Protein AF-A0A1F9X728-F1 (afdb_monomer)

Secondary structure (DSSP, 8-state):
--------------------------------------------------GGGEE-HHHHHHHHHTT-SEEEEE-S-HHHHHHSB-TTPEE--TTTGGGSTTTTTTSSEEEEE-SSTT-HHHHHHHHHHHHTT--SEEEETTHHHHHHHTT---B----S--SS----EEEEHHHHHHHHHTT---EEEE-S-HHHHHT-B-TTPEE--HHHHHHS-----SSS-EEEE-SSSHHHHHHHHHHHHTT-SSEEEEETHHHHHHHTT---B---

Nearest PDB structures (foldseek):
  3tp9-assembly1_B  TM=5.164E-01  e=1.585E-12  Alicyclobacillus acidocaldarius subsp. acidocaldarius DSM 446
  5ve5-assembly2_B  TM=4.498E-01  e=4.212E-07  Paraburkholderia phytofirmans PsJN
  5ve5-assembly3_C  TM=4.504E-01  e=6.825E-07  Paraburkholderia phytofirmans PsJN
  5ve3-assembly2_A  TM=4.411E-01  e=4.474E-07  Paraburkholderia phytofirmans PsJN
  5ve4-assembly1_A  TM=4.507E-01  e=1.175E-06  Paraburkholderia phytofirmans PsJN

Radius of gyration: 33.83 Å; Cα contacts (8 Å, |Δi|>4): 389; chains: 1; bounding box: 68×71×111 Å

Mean predicted aligned error: 18.53 Å

Solvent-accessible surface area (backbone atoms only — not comparable to full-atom values): 16269 Å² total; per-residue (Å²): 136,86,80,89,80,83,88,81,84,85,88,82,90,81,92,84,87,88,83,91,81,81,87,82,92,81,91,83,89,82,94,75,93,68,87,71,75,76,70,74,68,72,70,79,69,74,80,74,84,52,80,84,38,46,37,50,53,69,60,52,49,53,39,59,77,69,63,53,61,56,43,43,34,35,21,42,54,70,49,61,44,28,38,40,34,56,76,88,47,44,82,45,31,45,90,46,60,86,75,64,69,77,80,60,75,87,37,75,30,38,38,28,22,29,63,34,74,82,48,60,44,19,58,52,36,49,50,51,42,46,75,73,66,45,77,56,50,34,30,43,44,31,12,54,53,37,30,44,76,71,71,46,79,60,44,72,39,75,57,47,70,79,80,68,70,80,80,68,49,68,42,46,51,71,58,52,54,52,41,47,75,73,67,56,72,64,37,36,36,30,34,40,52,70,69,60,41,37,77,39,34,59,79,86,47,44,80,50,29,52,71,63,54,70,78,49,90,78,93,65,78,80,90,36,48,34,38,22,26,20,62,60,25,67,66,7,46,56,45,39,53,54,42,42,75,72,70,46,90,52,54,31,24,30,39,43,16,49,53,48,40,51,75,70,68,52,85,64,40,64,63,131

pLDDT: mean 78.88, std 20.43, range [29.91, 97.44]

Foldseek 3Di:
DDDYDDDDDDDDDDDDDDDDDDDDDDDDDDDDDDPPPPPPPVPVPQPDCDPVQEDELVRVVVCVVVVAQEAEEEQDDPQVVQQKAAPRHDYDHLVCLLVPPPVRVRGPAYEYFYQFQPDCRRVSSQSVCVVVPRPRYHYYHGGVVSNVVVVHDIDGHDGPPPPPDPPAAEDEPVNVVVCVVVVADEAEEEQDDPVVVQVWAAPNYDYDHLVNLQVDDDPTDLPHAYEYAYQQQPSSVSSQVSVVSVPRPHYHYHHGGVNVCVVVVHDIDHDD

Sequence (272 aa):
MSYRQQNKEIKRSKKREPKKMKKRITFIVSFVLFVSICGLTAKAQAVGVDDACFIMPVELADKLNNKESLLLIDCRNKISFSEMHIESAINVPVSKIKSVGNDYEKYKAIIVYCDDAGCSQSQQAFRKLVSMGYKNTKILKSGIKGWESAGYNVICGKPAPTSTEIKIDNMPVDTFKKLIAKGYKFTVLDCRTESEFKAGHLAGAVNIPLDVLDEGYVKLPKDYPVVCCCKTGKRSIAAAKILISKGFNNVTNLSGGLAVWVSKKYPVVTKD

Structure (mmCIF, N/CA/C/O backbone):
data_AF-A0A1F9X728-F1
#
_entry.id   AF-A0A1F9X728-F1
#
loop_
_atom_site.group_PDB
_atom_site.id
_atom_site.type_symbol
_atom_site.label_atom_id
_atom_site.label_alt_id
_atom_site.label_comp_id
_atom_site.label_asym_id
_atom_site.label_entity_id
_atom_site.label_seq_id
_atom_site.pdbx_PDB_ins_code
_atom_site.Cartn_x
_atom_site.Cartn_y
_atom_site.Cartn_z
_atom_site.occupancy
_atom_site.B_iso_or_equiv
_atom_site.auth_seq_id
_atom_site.auth_comp_id
_atom_site.auth_asym_id
_atom_site.auth_atom_id
_atom_site.pdbx_PDB_model_num
ATOM 1 N N . MET A 1 1 ? -43.277 -34.394 -76.490 1.00 41.28 1 MET A N 1
ATOM 2 C CA . MET A 1 1 ? -43.429 -35.867 -76.537 1.00 41.28 1 MET A CA 1
ATOM 3 C C . MET A 1 1 ? -42.219 -36.454 -75.822 1.00 41.28 1 MET A C 1
ATOM 5 O O . MET A 1 1 ? -41.121 -36.312 -76.322 1.00 41.28 1 MET A O 1
ATOM 9 N N . SER A 1 2 ? -42.286 -36.670 -74.510 1.00 45.69 2 SER A N 1
ATOM 10 C CA . SER A 1 2 ? -42.805 -37.865 -73.830 1.00 45.69 2 SER A CA 1
ATOM 11 C C . SER A 1 2 ? -42.032 -39.150 -74.148 1.00 45.69 2 SER A C 1
ATOM 13 O O . SER A 1 2 ? -42.040 -39.607 -75.283 1.00 45.69 2 SER A O 1
ATOM 15 N N . TYR A 1 3 ? -41.534 -39.743 -73.057 1.00 29.91 3 TYR A N 1
ATOM 16 C CA . TYR A 1 3 ? -41.501 -41.178 -72.770 1.00 29.91 3 TYR A CA 1
ATOM 17 C C . TYR A 1 3 ? -40.292 -42.016 -73.202 1.00 29.91 3 TYR A C 1
ATOM 19 O O . TYR A 1 3 ? -40.125 -42.306 -74.374 1.00 29.91 3 TYR A O 1
ATOM 27 N N . ARG A 1 4 ? -39.618 -42.533 -72.151 1.00 43.22 4 ARG A N 1
ATOM 28 C CA . ARG A 1 4 ? -39.399 -43.972 -71.873 1.00 43.22 4 ARG A CA 1
ATOM 29 C C . ARG A 1 4 ? -38.532 -44.725 -72.907 1.00 43.22 4 ARG A C 1
ATOM 31 O O . ARG A 1 4 ? -38.690 -44.584 -74.097 1.00 43.22 4 ARG A O 1
ATOM 38 N N . GLN A 1 5 ? -37.639 -45.643 -72.577 1.00 47.94 5 GLN A N 1
ATOM 39 C CA . GLN A 1 5 ? -37.352 -46.399 -71.371 1.00 47.94 5 GLN A CA 1
ATOM 40 C C . GLN A 1 5 ? -36.213 -47.356 -71.759 1.00 47.94 5 GLN A C 1
ATOM 42 O O . GLN A 1 5 ? -36.253 -47.960 -72.822 1.00 47.94 5 GLN A O 1
ATOM 47 N N . GLN A 1 6 ? -35.297 -47.559 -70.816 1.00 42.19 6 GLN A N 1
ATOM 48 C CA . GLN A 1 6 ? -34.828 -48.876 -70.370 1.00 42.19 6 GLN A CA 1
ATOM 49 C C . GLN A 1 6 ? -33.873 -49.719 -71.235 1.00 42.19 6 GLN A C 1
ATOM 51 O O . GLN A 1 6 ? -34.218 -50.277 -72.266 1.00 42.19 6 GLN A O 1
ATOM 56 N N . ASN A 1 7 ? -32.741 -49.984 -70.573 1.00 33.53 7 ASN A N 1
ATOM 57 C CA . ASN A 1 7 ? -32.189 -51.310 -70.281 1.00 33.53 7 ASN A CA 1
ATOM 58 C C . ASN A 1 7 ? -31.694 -52.169 -71.448 1.00 33.53 7 ASN A C 1
ATOM 60 O O . ASN A 1 7 ? -32.476 -52.771 -72.175 1.00 33.53 7 ASN A O 1
ATOM 64 N N . LYS A 1 8 ? -30.377 -52.396 -71.451 1.00 49.84 8 LYS A N 1
ATOM 65 C CA . LYS A 1 8 ? -29.749 -53.731 -71.361 1.00 49.84 8 LYS A CA 1
ATOM 66 C C . LYS A 1 8 ? -28.237 -53.525 -71.226 1.00 49.84 8 LYS A C 1
ATOM 68 O O . LYS A 1 8 ? -27.612 -52.894 -72.063 1.00 49.84 8 LYS A O 1
ATOM 73 N N . GLU A 1 9 ? -27.675 -53.734 -70.044 1.00 40.00 9 GLU A N 1
ATOM 74 C CA . GLU A 1 9 ? -27.180 -55.029 -69.567 1.00 40.00 9 GLU A CA 1
ATOM 75 C C . GLU A 1 9 ? -26.010 -55.612 -70.388 1.00 40.00 9 GLU A C 1
ATOM 77 O O . GLU A 1 9 ? -26.183 -56.110 -71.493 1.00 40.00 9 GLU A O 1
ATOM 82 N N . ILE A 1 10 ? -24.862 -55.691 -69.696 1.00 37.88 10 ILE A N 1
ATOM 83 C CA . ILE A 1 10 ? -24.085 -56.926 -69.480 1.00 37.88 10 ILE A CA 1
ATOM 84 C C . ILE A 1 10 ? -22.854 -57.209 -70.380 1.00 37.88 10 ILE A C 1
ATOM 86 O O . ILE A 1 10 ? -22.956 -57.546 -71.552 1.00 37.88 10 ILE A O 1
ATOM 90 N N . LYS A 1 11 ? -21.705 -57.290 -69.667 1.00 36.28 11 LYS A N 1
ATOM 91 C CA . LYS A 1 11 ? -20.449 -58.053 -69.911 1.00 36.28 11 LYS A CA 1
ATOM 92 C C . LYS A 1 11 ? -19.505 -57.470 -70.985 1.00 36.28 11 LYS A C 1
ATOM 94 O O . LYS A 1 11 ? -19.891 -57.265 -72.116 1.00 36.28 11 LYS A O 1
ATOM 99 N N . ARG A 1 12 ? -18.208 -57.240 -70.733 1.00 39.06 12 ARG A N 1
ATOM 100 C CA . ARG A 1 12 ? -17.208 -58.137 -70.118 1.00 39.06 12 ARG A CA 1
ATOM 101 C C . ARG A 1 12 ? -15.911 -57.371 -69.779 1.00 39.06 12 ARG A C 1
ATOM 103 O O . ARG A 1 12 ? -15.570 -56.374 -70.397 1.00 39.06 12 ARG A O 1
ATOM 110 N N . SER A 1 13 ? -15.190 -57.925 -68.811 1.00 41.19 13 SER A N 1
ATOM 111 C CA . SER A 1 13 ? -13.887 -57.556 -68.237 1.00 41.19 13 SER A CA 1
ATOM 112 C C . SER A 1 13 ? -12.784 -57.035 -69.178 1.00 41.19 13 SER A C 1
ATOM 114 O O . SER A 1 13 ? -12.533 -57.662 -70.207 1.00 41.19 13 SER A O 1
ATOM 116 N N . LYS A 1 14 ? -11.972 -56.074 -68.695 1.00 40.09 14 LYS A N 1
ATOM 117 C CA . LYS A 1 14 ? -10.489 -56.156 -68.656 1.00 40.09 14 LYS A CA 1
ATOM 118 C C . LYS A 1 14 ? -9.854 -54.971 -67.892 1.00 40.09 14 LYS A C 1
ATOM 120 O O . LYS A 1 14 ? -9.925 -53.831 -68.322 1.00 40.09 14 LYS A O 1
ATOM 125 N N . LYS A 1 15 ? -9.230 -55.305 -66.755 1.00 41.53 15 LYS A N 1
ATOM 126 C CA . LYS A 1 15 ? -7.935 -54.840 -66.202 1.00 41.53 15 LYS A CA 1
ATOM 127 C C . LYS A 1 15 ? -7.344 -53.524 -66.763 1.00 41.53 15 LYS A C 1
ATOM 129 O O . LYS A 1 15 ? -6.947 -53.512 -67.925 1.00 41.53 15 LYS A O 1
ATOM 134 N N . ARG A 1 16 ? -7.101 -52.524 -65.895 1.00 37.91 16 ARG A N 1
ATOM 135 C CA . ARG A 1 16 ? -5.801 -51.824 -65.699 1.00 37.91 16 ARG A CA 1
ATOM 136 C C . ARG A 1 16 ? -5.883 -50.708 -64.640 1.00 37.91 16 ARG A C 1
ATOM 138 O O . ARG A 1 16 ? -6.924 -50.102 -64.427 1.00 37.91 16 ARG A O 1
ATOM 145 N N . GLU A 1 17 ? -4.749 -50.545 -63.970 1.00 35.22 17 GLU A N 1
ATOM 146 C CA . GLU A 1 17 ? -4.429 -49.787 -62.753 1.00 35.22 17 GLU A CA 1
ATOM 147 C C . GLU A 1 17 ? -4.362 -48.245 -62.901 1.00 35.22 17 GLU A C 1
ATOM 149 O O . GLU A 1 17 ? -4.455 -47.729 -64.015 1.00 35.22 17 GLU A O 1
ATOM 154 N N . PRO A 1 18 ? -4.232 -47.493 -61.782 1.00 50.34 18 PRO A N 1
ATOM 155 C CA . PRO A 1 18 ? -4.884 -46.200 -61.596 1.00 50.34 18 PRO A CA 1
ATOM 156 C C . PRO A 1 18 ? -3.936 -45.004 -61.744 1.00 50.34 18 PRO A C 1
ATOM 158 O O . PRO A 1 18 ? -2.723 -45.135 -61.588 1.00 50.34 18 PRO A O 1
ATOM 161 N N . LYS A 1 19 ? -4.494 -43.793 -61.900 1.00 37.22 19 LYS A N 1
ATOM 162 C CA . LYS A 1 19 ? -3.860 -42.567 -61.381 1.00 37.22 19 LYS A CA 1
ATOM 163 C C . LYS A 1 19 ? -4.833 -41.389 -61.234 1.00 37.22 19 LYS A C 1
ATOM 165 O O . LYS A 1 19 ? -5.364 -40.876 -62.207 1.00 37.22 19 LYS A O 1
ATOM 170 N N . LYS A 1 20 ? -4.894 -40.926 -59.979 1.00 41.62 20 LYS A N 1
ATOM 171 C CA . LYS A 1 20 ? -5.111 -39.554 -59.479 1.00 41.62 20 LYS A CA 1
ATOM 172 C C . LYS A 1 20 ? -6.473 -38.896 -59.731 1.00 41.62 20 LYS A C 1
ATOM 174 O O . LYS A 1 20 ? -6.736 -38.366 -60.801 1.00 41.62 20 LYS A O 1
ATOM 179 N N . MET A 1 21 ? -7.233 -38.730 -58.644 1.00 33.72 21 MET A N 1
ATOM 180 C CA . MET A 1 21 ? -8.266 -37.699 -58.543 1.00 33.72 21 MET A CA 1
ATOM 181 C C . MET A 1 21 ? -8.078 -36.849 -57.284 1.00 33.72 21 MET A C 1
ATOM 183 O O . MET A 1 21 ? -7.867 -37.352 -56.182 1.00 33.72 21 MET A O 1
ATOM 187 N N . LYS A 1 22 ? -8.134 -35.532 -57.488 1.00 41.66 22 LYS A N 1
ATOM 188 C CA . LYS A 1 22 ? -8.249 -34.509 -56.450 1.00 41.66 22 LYS A CA 1
ATOM 189 C C . LYS A 1 22 ? -9.683 -34.532 -55.894 1.00 41.66 22 LYS A C 1
ATOM 191 O O . LYS A 1 22 ? -10.608 -34.642 -56.682 1.00 41.66 22 LYS A O 1
ATOM 196 N N . LYS A 1 23 ? -9.798 -34.367 -54.565 1.00 44.09 23 LYS A N 1
ATOM 197 C CA . LYS A 1 23 ? -10.804 -33.594 -53.786 1.00 44.09 23 LYS A CA 1
ATOM 198 C C . LYS A 1 23 ? -12.224 -33.544 -54.397 1.00 44.09 23 LYS A C 1
ATOM 200 O O . LYS A 1 23 ? -12.388 -32.951 -55.451 1.00 44.09 23 LYS A O 1
ATOM 205 N N . ARG A 1 24 ? -13.312 -33.945 -53.722 1.00 47.91 24 ARG A N 1
ATOM 206 C CA . ARG A 1 24 ? -13.865 -33.388 -52.460 1.00 47.91 24 ARG A CA 1
ATOM 207 C C . ARG A 1 24 ? -15.305 -33.962 -52.267 1.00 47.91 24 ARG A C 1
ATOM 209 O O . ARG A 1 24 ? -15.903 -34.280 -53.286 1.00 47.91 24 ARG A O 1
ATOM 216 N N . ILE A 1 25 ? -15.858 -33.914 -51.033 1.00 39.59 25 ILE A N 1
ATOM 217 C CA . ILE A 1 25 ? -17.317 -33.838 -50.667 1.00 39.59 25 ILE A CA 1
ATOM 218 C C . ILE A 1 25 ? -18.096 -35.188 -50.740 1.00 39.59 25 ILE A C 1
ATOM 220 O O . ILE A 1 25 ? -17.936 -35.885 -51.725 1.00 39.59 25 ILE A O 1
ATOM 224 N N . THR A 1 26 ? -18.983 -35.673 -49.844 1.00 39.50 26 THR A N 1
ATOM 225 C CA . THR A 1 26 ? -19.569 -35.323 -48.519 1.00 39.50 26 THR A CA 1
ATOM 226 C C . THR A 1 26 ? -20.546 -36.473 -48.102 1.00 39.50 26 THR A C 1
ATOM 228 O O . THR A 1 26 ? -21.079 -37.115 -49.000 1.00 39.50 26 THR A O 1
ATOM 231 N N . PHE A 1 27 ? -20.840 -36.653 -46.788 1.00 36.78 27 PHE A N 1
ATOM 232 C CA . PHE A 1 27 ? -21.989 -37.392 -46.156 1.00 36.78 27 PHE A CA 1
ATOM 233 C C . PHE A 1 27 ? -22.012 -38.952 -46.209 1.00 36.78 27 PHE A C 1
ATOM 235 O O . PHE A 1 27 ? -21.691 -39.516 -47.239 1.00 36.78 27 PHE A O 1
ATOM 242 N N . ILE A 1 28 ? -22.458 -39.760 -45.224 1.00 44.50 28 ILE A N 1
ATOM 243 C CA . ILE A 1 28 ? -22.892 -39.606 -43.818 1.00 44.50 28 ILE A CA 1
ATOM 244 C C . ILE A 1 28 ? -23.053 -41.023 -43.172 1.00 44.50 28 ILE A C 1
ATOM 246 O O . ILE A 1 28 ? -23.454 -41.952 -43.861 1.00 44.50 28 ILE A O 1
ATOM 250 N N . VAL A 1 29 ? -22.784 -41.132 -41.856 1.00 40.72 29 VAL A N 1
ATOM 251 C CA . VAL A 1 29 ? -23.335 -42.072 -40.831 1.00 40.72 29 VAL A CA 1
ATOM 252 C C . VAL A 1 29 ? -23.045 -43.590 -40.912 1.00 40.72 29 VAL A C 1
ATOM 254 O O . VAL A 1 29 ? -23.632 -44.300 -41.715 1.00 40.72 29 VAL A O 1
ATOM 257 N N . SER A 1 30 ? -22.261 -44.117 -39.952 1.00 40.03 30 SER A N 1
ATOM 258 C CA . SER A 1 30 ? -22.786 -44.963 -38.851 1.00 40.03 30 SER A CA 1
ATOM 259 C C . SER A 1 30 ? -21.699 -45.349 -37.823 1.00 40.03 30 SER A C 1
ATOM 261 O O . SER A 1 30 ? -20.727 -46.027 -38.136 1.00 40.03 30 SER A O 1
ATOM 263 N N . PHE A 1 31 ? -21.881 -44.847 -36.600 1.00 49.84 31 PHE A N 1
ATOM 264 C CA . PHE A 1 31 ? -21.581 -45.438 -35.287 1.00 49.84 31 PHE A CA 1
ATOM 265 C C . PHE A 1 31 ? -20.518 -46.563 -35.178 1.00 49.84 31 PHE A C 1
ATOM 267 O O . PHE A 1 31 ? -20.840 -47.746 -35.233 1.00 49.84 31 PHE A O 1
ATOM 274 N N . VAL A 1 32 ? -19.272 -46.192 -34.856 1.00 44.56 32 VAL A N 1
ATOM 275 C CA . VAL A 1 32 ? -18.359 -47.015 -34.038 1.00 44.56 32 VAL A CA 1
ATOM 276 C C . VAL A 1 32 ? -17.668 -46.092 -33.038 1.00 44.56 32 VAL A C 1
ATOM 278 O O . VAL A 1 32 ? -17.187 -45.018 -33.397 1.00 44.56 32 VAL A O 1
ATOM 281 N N . LEU A 1 33 ? -17.686 -46.512 -31.772 1.00 47.91 33 LEU A N 1
ATOM 282 C CA . LEU A 1 33 ? -17.117 -45.831 -30.619 1.00 47.91 33 LEU A CA 1
ATOM 283 C C . LEU A 1 33 ? -15.710 -45.296 -30.894 1.00 47.91 33 LEU A C 1
ATOM 285 O O . LEU A 1 33 ? -14.764 -46.064 -31.000 1.00 47.91 33 LEU A O 1
ATOM 289 N N . PHE A 1 34 ? -15.565 -43.981 -30.841 1.00 42.09 34 PHE A N 1
ATOM 290 C CA . PHE A 1 34 ? -14.435 -43.362 -30.168 1.00 42.09 34 PHE A CA 1
ATOM 291 C C . PHE A 1 34 ? -14.987 -42.083 -29.551 1.00 42.09 34 PHE A C 1
ATOM 293 O O . PHE A 1 34 ? -15.110 -41.051 -30.212 1.00 42.09 34 PHE A O 1
ATOM 300 N N . VAL A 1 35 ? -15.325 -42.141 -28.260 1.00 44.72 35 VAL A N 1
ATOM 301 C CA . VAL A 1 35 ? -15.216 -40.955 -27.411 1.00 44.72 35 VAL A CA 1
ATOM 302 C C . VAL A 1 35 ? -13.725 -40.646 -27.402 1.00 44.72 35 VAL A C 1
ATOM 304 O O . VAL A 1 35 ? -12.985 -41.034 -26.505 1.00 44.72 35 VAL A O 1
ATOM 307 N N . SER A 1 36 ? -13.252 -40.013 -28.476 1.00 44.31 36 SER A N 1
ATOM 308 C CA . SER A 1 36 ? -11.998 -39.303 -28.447 1.00 44.31 36 SER A CA 1
ATOM 309 C C . SER A 1 36 ? -12.299 -38.145 -27.523 1.00 44.31 36 SER A C 1
ATOM 311 O O . SER A 1 36 ? -12.781 -37.094 -27.945 1.00 44.31 36 SER A O 1
ATOM 313 N N . ILE A 1 37 ? -12.078 -38.392 -26.231 1.00 51.44 37 ILE A N 1
ATOM 314 C CA . ILE A 1 37 ? -11.721 -37.374 -25.267 1.00 51.44 37 ILE A CA 1
ATOM 315 C C . ILE A 1 37 ? -10.542 -36.680 -25.939 1.00 51.44 37 ILE A C 1
ATOM 317 O O . ILE A 1 37 ? -9.385 -37.052 -25.768 1.00 51.44 37 ILE A O 1
ATOM 321 N N . CYS A 1 38 ? -10.838 -35.687 -26.778 1.00 42.22 38 CYS A N 1
ATOM 322 C CA . CYS A 1 38 ? -9.910 -34.631 -27.085 1.00 42.22 38 CYS A CA 1
ATOM 323 C C . CYS A 1 38 ? -9.840 -33.850 -25.780 1.00 42.22 38 CYS A C 1
ATOM 325 O O . CYS A 1 38 ? -10.393 -32.767 -25.623 1.00 42.22 38 CYS A O 1
ATOM 327 N N . GLY A 1 39 ? -9.185 -34.474 -24.800 1.00 43.19 39 GLY A N 1
ATOM 328 C CA . GLY A 1 39 ? -8.453 -33.775 -23.791 1.00 43.19 39 GLY A CA 1
ATOM 329 C C . GLY A 1 39 ? -7.414 -33.000 -24.573 1.00 43.19 39 GLY A C 1
ATOM 330 O O . GLY A 1 39 ? -6.256 -33.393 -24.653 1.00 43.19 39 GLY A O 1
ATOM 331 N N . LEU A 1 40 ? -7.825 -31.845 -25.099 1.00 40.44 40 LEU A N 1
ATOM 332 C CA . LEU A 1 40 ? -7.021 -30.664 -24.905 1.00 40.44 40 LEU A CA 1
ATOM 333 C C . LEU A 1 40 ? -6.903 -30.513 -23.388 1.00 40.44 40 LEU A C 1
ATOM 335 O O . LEU A 1 40 ? -7.547 -29.684 -22.755 1.00 40.44 40 LEU A O 1
ATOM 339 N N . THR A 1 41 ? -6.033 -31.329 -22.789 1.00 42.72 41 THR A N 1
ATOM 340 C CA . THR A 1 41 ? -5.195 -30.822 -21.731 1.00 42.72 41 THR A CA 1
ATOM 341 C C . THR A 1 41 ? -4.479 -29.670 -22.413 1.00 42.72 41 THR A C 1
ATOM 343 O O . THR A 1 41 ? -3.494 -29.872 -23.128 1.00 42.72 41 THR A O 1
ATOM 346 N N . ALA A 1 42 ? -5.039 -28.466 -22.292 1.00 42.78 42 ALA A N 1
ATOM 347 C CA . ALA A 1 42 ? -4.252 -27.263 -22.383 1.00 42.78 42 ALA A CA 1
ATOM 348 C C . ALA A 1 42 ? -3.176 -27.473 -21.323 1.00 42.78 42 ALA A C 1
ATOM 350 O O . ALA A 1 42 ? -3.390 -27.230 -20.137 1.00 42.78 42 ALA A O 1
ATOM 351 N N . LYS A 1 43 ? -2.046 -28.063 -21.731 1.00 40.81 43 LYS A N 1
ATOM 352 C CA . LYS A 1 43 ? -0.825 -27.972 -20.960 1.00 40.81 43 LYS A CA 1
ATOM 353 C C . LYS A 1 43 ? -0.676 -26.475 -20.800 1.00 40.81 43 LYS A C 1
ATOM 355 O O . LYS A 1 43 ? -0.524 -25.770 -21.797 1.00 40.81 43 LYS A O 1
ATOM 360 N N . ALA A 1 44 ? -0.857 -25.991 -19.577 1.00 43.06 44 ALA A N 1
ATOM 361 C CA . ALA A 1 44 ? -0.450 -24.657 -19.215 1.00 43.06 44 ALA A CA 1
ATOM 362 C C . ALA A 1 44 ? 1.048 -24.625 -19.511 1.00 43.06 44 ALA A C 1
ATOM 364 O O . ALA A 1 44 ? 1.864 -25.081 -18.713 1.00 43.06 44 ALA A O 1
ATOM 365 N N . GLN A 1 45 ? 1.397 -24.230 -20.734 1.00 39.94 45 GLN A N 1
ATOM 366 C CA . GLN A 1 45 ? 2.769 -24.020 -21.125 1.00 39.94 45 GLN A CA 1
ATOM 367 C C . GLN A 1 45 ? 3.208 -22.887 -20.212 1.00 39.94 45 GLN A C 1
ATOM 369 O O . GLN A 1 45 ? 2.661 -21.784 -20.288 1.00 39.94 45 GLN A O 1
ATOM 374 N N . ALA A 1 46 ? 4.096 -23.184 -19.264 1.00 49.25 46 ALA A N 1
ATOM 375 C CA . ALA A 1 46 ? 4.689 -22.142 -18.451 1.00 49.25 46 ALA A CA 1
ATOM 376 C C . ALA A 1 46 ? 5.232 -21.102 -19.432 1.00 49.25 46 ALA A C 1
ATOM 378 O O . ALA A 1 46 ? 6.029 -21.448 -20.304 1.00 49.25 46 ALA A O 1
ATOM 379 N N . VAL A 1 47 ? 4.725 -19.869 -19.356 1.00 53.44 47 VAL A N 1
ATOM 380 C CA . VAL A 1 47 ? 5.188 -18.782 -20.218 1.00 53.44 47 VAL A CA 1
ATOM 381 C C . VAL A 1 47 ? 6.671 -18.597 -19.902 1.00 53.44 47 VAL A C 1
ATOM 383 O O . VAL A 1 47 ? 7.041 -18.074 -18.841 1.00 53.44 47 VAL A O 1
ATOM 386 N N . GLY A 1 48 ? 7.512 -19.143 -20.781 1.00 58.72 48 GLY A N 1
ATOM 387 C CA . GLY A 1 48 ? 8.947 -18.930 -20.769 1.00 58.72 48 GLY A CA 1
ATOM 388 C C . GLY A 1 48 ? 9.197 -17.445 -20.974 1.00 58.72 48 GLY A C 1
ATOM 389 O O . GLY A 1 48 ? 8.490 -16.797 -21.740 1.00 58.72 48 GLY A O 1
ATOM 390 N N . VAL A 1 49 ? 10.149 -16.894 -20.231 1.00 66.75 49 VAL A N 1
ATOM 391 C CA . VAL A 1 49 ? 10.619 -15.534 -20.490 1.00 66.75 49 VAL A CA 1
ATOM 392 C C . VAL A 1 49 ? 11.746 -15.704 -21.498 1.00 66.75 49 VAL A C 1
ATOM 394 O O . VAL A 1 49 ? 12.827 -16.149 -21.125 1.00 66.75 49 VAL A O 1
ATOM 397 N N . ASP A 1 50 ? 11.446 -15.480 -22.772 1.00 77.25 50 ASP A N 1
ATOM 398 C CA . ASP A 1 50 ? 12.441 -15.486 -23.844 1.00 77.25 50 ASP A CA 1
ATOM 399 C C . ASP A 1 50 ? 13.144 -14.122 -23.943 1.00 77.25 50 ASP A C 1
ATOM 401 O O . ASP A 1 50 ? 12.732 -13.144 -23.314 1.00 77.25 50 ASP A O 1
ATOM 405 N N . ASP A 1 51 ? 14.214 -14.037 -24.735 1.00 77.25 51 ASP A N 1
ATOM 406 C CA . ASP A 1 51 ? 14.945 -12.779 -24.927 1.00 77.25 51 ASP A CA 1
ATOM 407 C C . ASP A 1 51 ? 14.062 -11.669 -25.520 1.00 77.25 51 ASP A C 1
ATOM 409 O O . ASP A 1 51 ? 14.269 -10.491 -25.226 1.00 77.25 51 ASP A O 1
ATOM 413 N N . ALA A 1 52 ? 13.027 -12.027 -26.288 1.00 77.69 52 ALA A N 1
ATOM 414 C CA . ALA A 1 52 ? 12.074 -11.073 -26.840 1.00 77.69 52 ALA A CA 1
ATOM 415 C C . ALA A 1 52 ? 11.137 -10.487 -25.770 1.00 77.69 52 ALA A C 1
ATOM 417 O O . ALA A 1 52 ? 10.516 -9.453 -26.013 1.00 77.69 52 ALA A O 1
ATOM 418 N N . CYS A 1 53 ? 11.029 -11.084 -24.581 1.00 87.38 53 CYS A N 1
ATOM 419 C CA . CYS A 1 53 ? 10.274 -10.531 -23.456 1.00 87.38 53 CYS A CA 1
ATOM 420 C C . CYS A 1 53 ? 10.973 -9.332 -22.801 1.00 87.38 53 CYS A C 1
ATOM 422 O O . CYS A 1 53 ? 10.341 -8.631 -22.008 1.00 87.38 53 CYS A O 1
ATOM 424 N N . PHE A 1 54 ? 12.248 -9.084 -23.109 1.00 93.94 54 PHE A N 1
ATOM 425 C CA . PHE A 1 54 ? 13.015 -7.994 -22.517 1.00 93.94 54 PHE A CA 1
ATOM 426 C C . PHE A 1 54 ? 13.008 -6.729 -23.379 1.00 93.94 54 PHE A C 1
ATOM 428 O O . PHE A 1 54 ? 12.953 -6.791 -24.603 1.00 93.94 54 PHE A O 1
ATOM 435 N N . ILE A 1 55 ? 13.089 -5.578 -22.712 1.00 96.25 55 ILE A N 1
ATOM 436 C CA . ILE A 1 55 ? 13.386 -4.271 -23.303 1.00 96.25 55 ILE A CA 1
ATOM 437 C C . ILE A 1 55 ? 14.719 -3.771 -22.740 1.00 96.25 55 ILE A C 1
ATOM 439 O O . ILE A 1 55 ? 14.987 -3.913 -21.542 1.00 96.25 55 ILE A O 1
ATOM 443 N N . MET A 1 56 ? 15.575 -3.215 -23.595 1.00 96.38 56 MET A N 1
ATOM 444 C CA . MET A 1 56 ? 16.856 -2.640 -23.170 1.00 96.38 56 MET A CA 1
ATOM 445 C C . MET A 1 56 ? 16.652 -1.244 -22.556 1.00 96.38 56 MET A C 1
ATOM 447 O O . MET A 1 56 ? 15.730 -0.545 -22.975 1.00 96.38 56 MET A O 1
ATOM 451 N N . PRO A 1 57 ? 17.519 -0.785 -21.629 1.00 96.88 57 PRO A N 1
ATOM 452 C CA . PRO A 1 57 ? 17.436 0.570 -21.075 1.00 96.88 57 PRO A CA 1
ATOM 453 C C . PRO A 1 57 ? 17.345 1.668 -22.140 1.00 96.88 57 PRO A C 1
ATOM 455 O O . PRO A 1 57 ? 16.477 2.528 -22.048 1.00 96.88 57 PRO A O 1
ATOM 458 N N . VAL A 1 58 ? 18.160 1.578 -23.197 1.00 96.44 58 VAL A N 1
ATOM 459 C CA . VAL A 1 58 ? 18.141 2.544 -24.307 1.00 96.44 58 VAL A CA 1
ATOM 460 C C . VAL A 1 58 ? 16.799 2.606 -25.029 1.00 96.44 58 VAL A C 1
ATOM 462 O O . VAL A 1 58 ? 16.262 3.687 -25.243 1.00 96.44 58 VAL A O 1
ATOM 465 N N . GLU A 1 59 ? 16.197 1.452 -25.306 1.00 96.94 59 GLU A N 1
ATOM 466 C CA . GLU A 1 59 ? 14.903 1.389 -25.981 1.00 96.94 59 GLU A CA 1
ATOM 467 C C . GLU A 1 59 ? 13.787 1.951 -25.090 1.00 96.94 59 GLU A C 1
ATOM 469 O O . GLU A 1 59 ? 12.925 2.689 -25.563 1.00 96.94 59 GLU A O 1
ATOM 474 N N . LEU A 1 60 ? 13.799 1.646 -23.787 1.00 97.06 60 LEU A N 1
ATOM 475 C CA . LEU A 1 60 ? 12.827 2.218 -22.855 1.00 97.06 60 LEU A CA 1
ATOM 476 C C . LEU A 1 60 ? 12.997 3.742 -22.734 1.00 97.06 60 LEU A C 1
ATOM 478 O O . LEU A 1 60 ? 11.996 4.456 -22.716 1.00 97.06 60 LEU A O 1
ATOM 482 N N . ALA A 1 61 ? 14.231 4.247 -22.688 1.00 95.31 61 ALA A N 1
ATOM 483 C CA . ALA A 1 61 ? 14.500 5.681 -22.635 1.00 95.31 61 ALA A CA 1
ATOM 484 C C . ALA A 1 61 ? 13.960 6.415 -23.868 1.00 95.31 61 ALA A C 1
ATOM 486 O O . ALA A 1 61 ? 13.269 7.422 -23.715 1.00 95.31 61 ALA A O 1
ATOM 487 N N . ASP A 1 62 ? 14.175 5.876 -25.070 1.00 95.69 62 ASP A N 1
ATOM 488 C CA . ASP A 1 62 ? 13.621 6.443 -26.303 1.00 95.69 62 ASP A CA 1
ATOM 489 C C . ASP A 1 62 ? 12.088 6.497 -26.259 1.00 95.69 62 ASP A C 1
ATOM 491 O O . ASP A 1 62 ? 11.481 7.516 -26.596 1.00 95.69 62 ASP A O 1
ATOM 495 N N . LYS A 1 63 ? 11.441 5.431 -25.771 1.00 95.69 63 LYS A N 1
ATOM 496 C CA . LYS A 1 63 ? 9.979 5.385 -25.616 1.00 95.69 63 LYS A CA 1
ATOM 497 C C . LYS A 1 63 ? 9.447 6.431 -24.637 1.00 95.69 63 LYS A C 1
ATOM 499 O O . LYS A 1 63 ? 8.419 7.054 -24.916 1.00 95.69 63 LYS A O 1
ATOM 504 N N . LEU A 1 64 ? 10.130 6.628 -23.507 1.00 92.25 64 LEU A N 1
ATOM 505 C CA . LEU A 1 64 ? 9.769 7.641 -22.510 1.00 92.25 64 LEU A CA 1
ATOM 506 C C . LEU A 1 64 ? 9.967 9.062 -23.060 1.00 92.25 64 LEU A C 1
ATOM 508 O O . LEU A 1 64 ? 9.061 9.889 -22.950 1.00 92.25 64 LEU A O 1
ATOM 512 N N . ASN A 1 65 ? 11.094 9.325 -23.727 1.00 92.06 65 ASN A N 1
ATOM 513 C CA . ASN A 1 65 ? 11.400 10.620 -24.345 1.00 92.06 65 ASN A CA 1
ATOM 514 C C . ASN A 1 65 ? 10.384 10.995 -25.433 1.00 92.06 65 ASN A C 1
ATOM 516 O O . ASN A 1 65 ? 9.939 12.141 -25.512 1.00 92.06 65 ASN A O 1
ATOM 520 N N . ASN A 1 66 ? 9.948 10.009 -26.219 1.00 93.81 66 ASN A N 1
ATOM 521 C CA . ASN A 1 66 ? 8.918 10.174 -27.244 1.00 93.81 66 ASN A CA 1
ATOM 522 C C . ASN A 1 66 ? 7.488 10.229 -26.679 1.00 93.81 66 ASN A C 1
ATOM 524 O O . ASN A 1 66 ? 6.533 10.350 -27.450 1.00 93.81 66 ASN A O 1
ATOM 528 N N . LYS A 1 67 ? 7.318 10.150 -25.350 1.00 90.00 67 LYS A N 1
ATOM 529 C CA . LYS A 1 67 ? 6.020 10.159 -24.655 1.00 90.00 67 LYS A CA 1
ATOM 530 C C . LYS A 1 67 ? 5.056 9.100 -25.202 1.00 90.00 67 LYS A C 1
ATOM 532 O O . LYS A 1 67 ? 3.854 9.346 -25.334 1.00 90.00 67 LYS A O 1
ATOM 537 N N . GLU A 1 68 ? 5.578 7.921 -25.546 1.00 92.81 68 GLU A N 1
ATOM 538 C CA . GLU A 1 68 ? 4.738 6.804 -25.968 1.00 92.81 68 GLU A CA 1
ATOM 539 C C . GLU A 1 68 ? 3.744 6.428 -24.857 1.00 92.81 68 GLU A C 1
ATOM 541 O O . GLU A 1 68 ? 4.038 6.505 -23.664 1.00 92.81 68 GLU A O 1
ATOM 546 N N . SER A 1 69 ? 2.545 5.989 -25.246 1.00 90.62 69 SER A N 1
ATOM 547 C CA . SER A 1 69 ? 1.516 5.546 -24.301 1.00 90.62 69 SER A CA 1
ATOM 548 C C . SER A 1 69 ? 1.891 4.185 -23.704 1.00 90.62 69 SER A C 1
ATOM 550 O O . SER A 1 69 ? 1.465 3.138 -24.192 1.00 90.62 69 SER A O 1
ATOM 552 N N . LEU A 1 70 ? 2.702 4.200 -22.650 1.00 93.56 70 LEU A N 1
ATOM 553 C CA . LEU A 1 70 ? 3.111 3.016 -21.901 1.00 93.56 70 LEU A CA 1
ATOM 554 C C . LEU A 1 70 ? 2.905 3.199 -20.398 1.00 93.56 70 LEU A C 1
AT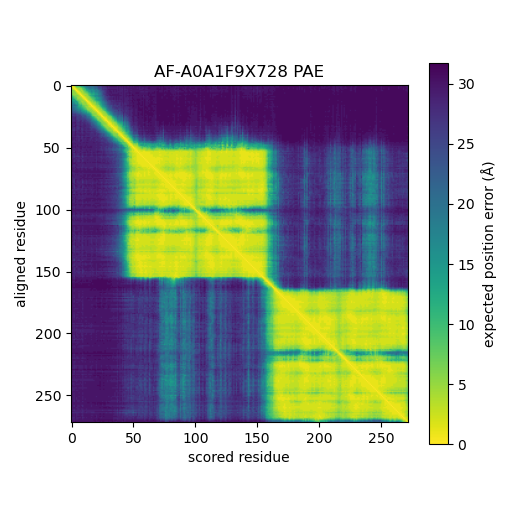OM 556 O O . LEU A 1 70 ? 2.867 4.320 -19.892 1.00 93.56 70 LEU A O 1
ATOM 560 N N . LEU A 1 71 ? 2.777 2.080 -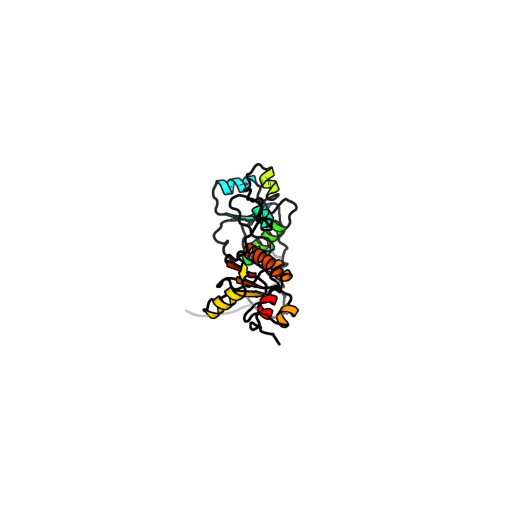19.693 1.00 92.94 71 LEU A N 1
ATOM 561 C CA . LEU A 1 71 ? 2.756 2.021 -18.238 1.00 92.94 71 LEU A CA 1
ATOM 562 C C . LEU A 1 71 ? 4.055 1.400 -17.734 1.00 92.94 71 LEU A C 1
ATOM 564 O O . LEU A 1 71 ? 4.353 0.253 -18.061 1.00 92.94 71 LEU A O 1
ATOM 568 N N . LEU A 1 72 ? 4.796 2.131 -16.907 1.00 94.88 72 LEU A N 1
ATOM 569 C CA . LEU A 1 72 ? 6.014 1.641 -16.273 1.00 94.88 72 LEU A CA 1
ATOM 570 C C . LEU A 1 72 ? 5.722 1.221 -14.827 1.00 94.88 72 LEU A C 1
ATOM 572 O O . LEU A 1 72 ? 5.210 2.010 -14.035 1.00 94.88 72 LEU A O 1
ATOM 576 N N . ILE A 1 73 ? 6.031 -0.029 -14.484 1.00 94.19 73 ILE A N 1
ATOM 577 C CA . ILE A 1 73 ? 5.710 -0.632 -13.188 1.00 94.19 73 ILE A CA 1
ATOM 578 C C . ILE A 1 73 ? 6.982 -1.110 -12.487 1.00 94.19 73 ILE A C 1
ATOM 580 O O . ILE A 1 73 ? 7.670 -2.021 -12.955 1.00 94.19 73 ILE A O 1
ATOM 584 N N . ASP A 1 74 ? 7.225 -0.574 -11.297 1.00 94.50 74 ASP A N 1
ATOM 585 C CA . ASP A 1 74 ? 8.211 -1.101 -10.361 1.00 94.50 74 ASP A CA 1
ATOM 586 C C . ASP A 1 74 ? 7.588 -2.224 -9.521 1.00 94.50 74 ASP A C 1
ATOM 588 O O . ASP A 1 74 ? 6.657 -1.994 -8.741 1.00 94.50 74 ASP A O 1
ATOM 592 N N . CYS A 1 75 ? 8.105 -3.442 -9.682 1.00 94.12 75 CYS A N 1
ATOM 593 C CA . CYS A 1 75 ? 7.599 -4.640 -9.013 1.00 94.12 75 CYS A CA 1
ATOM 594 C C . CYS A 1 75 ? 8.143 -4.844 -7.595 1.00 94.12 75 CYS A C 1
ATOM 596 O O . CYS A 1 75 ? 7.763 -5.825 -6.944 1.00 94.12 75 CYS A O 1
ATOM 598 N N . ARG A 1 76 ? 9.037 -3.965 -7.126 1.00 93.19 76 ARG A N 1
ATOM 599 C CA . ARG A 1 76 ? 9.652 -4.046 -5.799 1.00 93.19 76 ARG A CA 1
ATOM 600 C C . ARG A 1 76 ? 8.685 -3.604 -4.711 1.00 93.19 76 ARG A C 1
ATOM 602 O O . ARG A 1 76 ? 7.582 -3.110 -4.958 1.00 93.19 76 ARG A O 1
ATOM 609 N N . ASN A 1 77 ? 9.106 -3.788 -3.466 1.00 87.38 77 ASN A N 1
ATOM 610 C CA . ASN A 1 77 ? 8.376 -3.263 -2.324 1.00 87.38 77 ASN A CA 1
ATOM 611 C C . ASN A 1 77 ? 8.381 -1.717 -2.331 1.00 87.38 77 ASN A C 1
ATOM 613 O O . ASN A 1 77 ? 9.200 -1.071 -2.988 1.00 87.38 77 ASN A O 1
ATOM 617 N N . LYS A 1 78 ? 7.460 -1.128 -1.564 1.00 83.00 78 LYS A N 1
ATOM 618 C CA . LYS A 1 78 ? 7.270 0.326 -1.493 1.00 83.00 78 LYS A CA 1
ATOM 619 C C . LYS A 1 78 ? 8.523 1.072 -1.026 1.00 83.00 78 LYS A C 1
ATOM 621 O O . LYS A 1 78 ? 8.749 2.184 -1.484 1.00 83.00 78 LYS A O 1
ATOM 626 N N . ILE A 1 79 ? 9.311 0.476 -0.128 1.00 77.06 79 ILE A N 1
ATOM 627 C CA . ILE A 1 79 ? 10.515 1.098 0.436 1.00 77.06 79 ILE A CA 1
ATOM 628 C C . ILE A 1 79 ? 11.5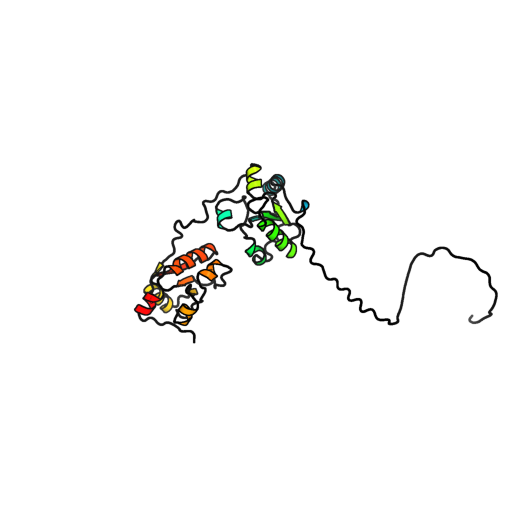58 1.263 -0.667 1.00 77.06 79 ILE A C 1
ATOM 630 O O . ILE A 1 79 ? 11.952 2.390 -0.945 1.00 77.06 79 ILE A O 1
ATOM 634 N N . SER A 1 80 ? 11.890 0.179 -1.372 1.00 85.75 80 SER A N 1
ATOM 635 C CA . SER A 1 80 ? 12.861 0.201 -2.473 1.00 85.75 80 SER A CA 1
ATOM 636 C C . SER A 1 80 ? 12.460 1.157 -3.600 1.00 85.75 80 SER A C 1
ATOM 638 O O . SER A 1 80 ? 13.314 1.831 -4.165 1.00 85.75 80 SER A O 1
ATOM 640 N N . PHE A 1 81 ? 11.162 1.255 -3.915 1.00 87.12 81 PHE A N 1
ATOM 641 C CA . PHE A 1 81 ? 10.658 2.245 -4.874 1.00 87.12 81 PHE A CA 1
ATOM 642 C C . PHE A 1 81 ? 10.807 3.685 -4.366 1.00 87.12 81 PHE A C 1
ATOM 644 O O . PHE A 1 81 ? 11.175 4.580 -5.122 1.00 87.12 81 PHE A O 1
ATOM 651 N N . SER A 1 82 ? 10.495 3.936 -3.092 1.00 80.56 82 SER A N 1
ATOM 652 C CA . SER A 1 82 ? 10.613 5.278 -2.516 1.00 80.56 82 SER A CA 1
ATOM 653 C C . SER A 1 82 ? 12.058 5.750 -2.396 1.00 80.56 82 SER A C 1
ATOM 655 O O . SER A 1 82 ? 12.268 6.945 -2.535 1.00 80.56 82 SER A O 1
ATOM 657 N N . GLU A 1 83 ? 13.019 4.849 -2.171 1.00 83.06 83 GLU A N 1
ATOM 658 C CA . GLU A 1 83 ? 14.457 5.164 -2.164 1.00 83.06 83 GLU A CA 1
ATOM 659 C C . GLU A 1 83 ? 14.954 5.604 -3.545 1.00 83.06 83 GLU A C 1
ATOM 661 O O . GLU A 1 83 ? 15.628 6.623 -3.683 1.00 83.06 83 GLU A O 1
ATOM 666 N N . MET A 1 84 ? 14.602 4.846 -4.582 1.00 87.19 84 MET A N 1
ATOM 667 C CA . MET A 1 84 ? 14.956 5.166 -5.962 1.00 87.19 84 MET A CA 1
ATOM 668 C C . MET A 1 84 ? 13.972 4.508 -6.922 1.00 87.19 84 MET A C 1
ATOM 670 O O . MET A 1 84 ? 13.609 3.352 -6.731 1.00 87.19 84 MET A O 1
ATOM 674 N N . HIS A 1 85 ? 13.562 5.193 -7.982 1.00 93.50 85 HIS A N 1
ATOM 675 C CA . HIS A 1 85 ? 12.732 4.613 -9.043 1.00 93.50 85 HIS A CA 1
ATOM 676 C C . HIS A 1 85 ? 12.972 5.314 -10.379 1.00 93.50 85 HIS A C 1
ATOM 678 O O . HIS A 1 85 ? 13.545 6.396 -10.426 1.00 93.50 85 HIS A O 1
ATOM 684 N N . ILE A 1 86 ? 12.541 4.704 -11.481 1.00 93.75 86 ILE A N 1
ATOM 685 C CA . ILE A 1 86 ? 12.580 5.361 -12.792 1.00 93.75 86 ILE A CA 1
ATOM 686 C C . ILE A 1 86 ? 11.456 6.400 -12.843 1.00 93.75 86 ILE A C 1
ATOM 688 O O . ILE A 1 86 ? 10.344 6.140 -12.379 1.00 93.75 86 ILE A O 1
ATOM 692 N N . GLU A 1 87 ? 11.734 7.578 -13.400 1.00 86.12 87 GLU A N 1
ATOM 693 C CA . GLU A 1 87 ? 10.726 8.627 -13.569 1.00 86.12 87 GLU A CA 1
ATOM 694 C C . GLU A 1 87 ? 9.487 8.089 -14.307 1.00 86.12 87 GLU A C 1
ATOM 696 O O . GLU A 1 87 ? 9.603 7.256 -15.206 1.00 86.12 87 GLU A O 1
ATOM 701 N N . SER A 1 88 ? 8.291 8.543 -13.914 1.00 85.44 88 SER A N 1
ATOM 702 C CA . SER A 1 88 ? 6.969 8.071 -14.378 1.00 85.44 88 SER A CA 1
ATOM 703 C C . SER A 1 88 ? 6.542 6.653 -13.958 1.00 85.44 88 SER A C 1
ATOM 705 O O . SER A 1 88 ? 5.391 6.278 -14.199 1.00 85.44 88 SER A O 1
ATOM 707 N N . ALA A 1 89 ? 7.405 5.875 -13.295 1.00 91.94 89 ALA A N 1
ATOM 708 C CA . ALA A 1 89 ? 7.034 4.551 -12.804 1.00 91.94 89 ALA A CA 1
ATOM 709 C C . ALA A 1 89 ? 5.990 4.619 -11.677 1.00 91.94 89 ALA A C 1
ATOM 711 O O . ALA A 1 89 ? 6.046 5.479 -10.799 1.00 91.94 89 ALA A O 1
ATOM 712 N N . ILE A 1 90 ? 5.074 3.649 -11.650 1.00 89.62 90 ILE A N 1
ATOM 713 C CA . ILE A 1 90 ? 4.201 3.386 -10.500 1.00 89.62 90 ILE A CA 1
ATOM 714 C C . ILE A 1 90 ? 4.714 2.180 -9.709 1.00 89.62 90 ILE A C 1
ATOM 716 O O . ILE A 1 90 ? 5.205 1.209 -10.286 1.00 89.62 90 ILE A O 1
ATOM 720 N N . ASN A 1 91 ? 4.562 2.193 -8.383 1.00 91.31 91 ASN A N 1
ATOM 721 C CA . ASN A 1 91 ? 4.895 1.029 -7.564 1.00 91.31 91 ASN A CA 1
ATOM 722 C C . ASN A 1 91 ? 3.731 0.041 -7.497 1.00 91.31 91 ASN A C 1
ATOM 724 O O . ASN A 1 91 ? 2.688 0.334 -6.909 1.00 91.31 91 ASN A O 1
ATOM 728 N N . VAL A 1 92 ? 3.939 -1.161 -8.029 1.00 90.50 92 VAL A N 1
ATOM 729 C CA . VAL A 1 92 ? 3.010 -2.281 -7.867 1.00 90.50 92 VAL A CA 1
ATOM 730 C C . VAL A 1 92 ? 3.817 -3.519 -7.491 1.00 90.50 92 VAL A C 1
ATOM 732 O O . VAL A 1 92 ? 4.267 -4.249 -8.375 1.00 90.50 92 VAL A O 1
ATOM 735 N N . PRO A 1 93 ? 3.977 -3.802 -6.184 1.00 90.50 93 PRO A N 1
ATOM 736 C CA . PRO A 1 93 ? 4.668 -5.001 -5.735 1.00 90.50 93 PRO A CA 1
ATOM 737 C C . PRO A 1 93 ? 4.095 -6.252 -6.402 1.00 90.50 93 PRO A C 1
ATOM 739 O O . PRO A 1 93 ? 2.877 -6.371 -6.563 1.00 90.50 93 PRO A O 1
ATOM 742 N N . VAL A 1 94 ? 4.947 -7.221 -6.742 1.00 90.12 94 VAL A N 1
ATOM 743 C CA . VAL A 1 94 ? 4.547 -8.438 -7.477 1.00 90.12 94 VAL A CA 1
ATOM 744 C C . VAL A 1 94 ? 3.358 -9.190 -6.855 1.00 90.12 94 VAL A C 1
ATOM 746 O O . VAL A 1 94 ? 2.571 -9.825 -7.568 1.00 90.12 94 VAL A O 1
ATOM 749 N N . SER A 1 95 ? 3.192 -9.122 -5.531 1.00 87.38 95 SER A N 1
ATOM 750 C CA . SER A 1 95 ? 2.061 -9.703 -4.794 1.00 87.38 95 SER A CA 1
ATOM 751 C C . SER A 1 95 ? 0.720 -9.047 -5.137 1.00 87.38 95 SER A C 1
ATOM 753 O O . SER A 1 95 ? -0.309 -9.718 -5.126 1.00 87.38 95 SER A O 1
ATOM 755 N N . LYS A 1 96 ? 0.730 -7.766 -5.516 1.00 87.19 96 LYS A N 1
ATOM 756 C CA . LYS A 1 96 ? -0.456 -6.954 -5.801 1.00 87.19 96 LYS A CA 1
ATOM 757 C C . LYS A 1 96 ? -0.854 -6.912 -7.274 1.00 87.19 96 LYS A C 1
ATOM 759 O O . LYS A 1 96 ? -1.968 -6.486 -7.548 1.00 87.19 96 LYS A O 1
ATOM 764 N N . ILE A 1 97 ? -0.035 -7.407 -8.206 1.00 87.25 97 ILE A N 1
ATOM 765 C CA . ILE A 1 97 ? -0.301 -7.343 -9.662 1.00 87.25 97 ILE A CA 1
ATOM 766 C C . ILE A 1 97 ? -1.711 -7.831 -10.046 1.00 87.25 97 ILE A C 1
ATOM 768 O O . ILE A 1 97 ? -2.395 -7.174 -10.819 1.00 87.25 97 ILE A O 1
ATOM 772 N N . LYS A 1 98 ? -2.197 -8.935 -9.457 1.00 81.94 98 LYS A N 1
ATOM 773 C CA . LYS A 1 98 ? -3.548 -9.461 -9.745 1.00 81.94 98 LYS A CA 1
ATOM 774 C C . LYS A 1 98 ? -4.687 -8.575 -9.222 1.00 81.94 98 LYS A C 1
ATOM 776 O O . LYS A 1 98 ? -5.805 -8.679 -9.705 1.00 81.94 98 LYS A O 1
ATOM 781 N N . SER A 1 99 ? -4.418 -7.750 -8.212 1.00 69.69 99 SER A N 1
ATOM 782 C CA . SER A 1 99 ? -5.429 -6.935 -7.527 1.00 69.69 99 SER A CA 1
ATOM 783 C C . SER A 1 99 ? -5.661 -5.563 -8.158 1.00 69.69 99 SER A C 1
ATOM 785 O O . SER A 1 99 ? -6.569 -4.864 -7.725 1.00 69.69 99 SER A O 1
ATOM 787 N N . VAL A 1 100 ? -4.867 -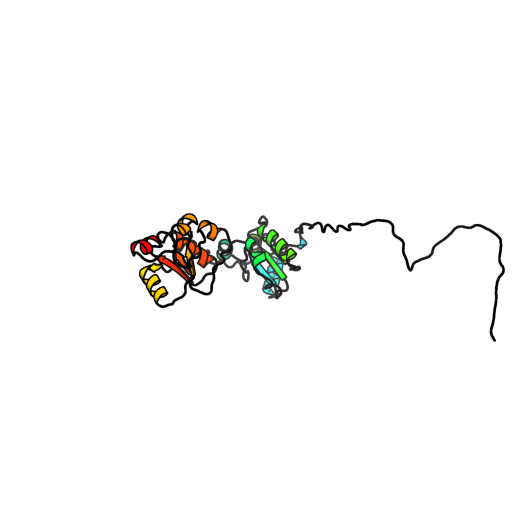5.167 -9.161 1.00 61.56 100 VAL A N 1
ATOM 788 C CA . VAL A 1 100 ? -4.932 -3.807 -9.730 1.00 61.56 100 VAL A CA 1
ATOM 789 C C . VAL A 1 100 ? -5.973 -3.655 -10.859 1.00 61.56 100 VAL A C 1
ATOM 791 O O . VAL A 1 100 ? -6.138 -2.569 -11.395 1.00 61.56 100 VAL A O 1
ATOM 794 N N . GLY A 1 101 ? -6.757 -4.696 -11.167 1.00 55.94 101 GLY A N 1
ATOM 795 C CA . GLY A 1 101 ? -7.916 -4.598 -12.074 1.00 55.94 101 GLY A CA 1
ATOM 796 C C . GLY A 1 101 ? -7.581 -4.324 -13.554 1.00 55.94 101 GLY A C 1
ATOM 797 O O . GLY A 1 101 ? -6.438 -4.486 -13.985 1.00 55.94 101 GLY A O 1
ATOM 798 N N . ASN A 1 102 ? -8.603 -3.936 -14.333 1.00 58.22 102 ASN A N 1
ATOM 799 C CA . ASN A 1 102 ? -8.536 -3.637 -15.779 1.00 58.22 102 ASN A CA 1
ATOM 800 C C . ASN A 1 102 ? -8.024 -2.212 -16.104 1.00 58.22 102 ASN A C 1
ATOM 802 O O . ASN A 1 102 ? -8.050 -1.786 -17.257 1.00 58.22 102 ASN A O 1
ATOM 806 N N . ASP A 1 103 ? -7.515 -1.460 -15.122 1.00 66.06 103 ASP A N 1
ATOM 807 C CA . ASP A 1 103 ? -7.125 -0.045 -15.288 1.00 66.06 103 ASP A CA 1
ATOM 808 C C . ASP A 1 103 ? -5.909 0.186 -16.209 1.00 66.06 103 ASP A C 1
ATOM 810 O O . ASP A 1 103 ? -5.506 1.329 -16.461 1.00 66.06 103 ASP A O 1
ATOM 814 N N . TYR A 1 104 ? -5.309 -0.885 -16.733 1.00 74.62 104 TYR A N 1
ATOM 815 C CA . TYR A 1 104 ? -4.154 -0.814 -17.624 1.00 74.62 104 TYR A CA 1
ATOM 816 C C . TYR A 1 104 ? -4.518 -0.850 -19.114 1.00 74.62 104 TYR A C 1
ATOM 818 O O . TYR A 1 104 ? -3.652 -0.585 -19.944 1.00 74.62 104 TYR A O 1
ATOM 826 N N . GLU A 1 105 ? -5.779 -1.115 -19.470 1.00 75.75 105 GLU A N 1
ATOM 827 C CA . GLU A 1 105 ? -6.233 -1.227 -20.870 1.00 75.75 105 GLU A CA 1
ATOM 828 C C . GLU A 1 105 ? -6.034 0.060 -21.692 1.00 75.75 105 GLU A C 1
ATOM 830 O O . GLU A 1 105 ? -5.922 0.009 -22.916 1.00 75.75 105 GLU A O 1
ATOM 835 N N . LYS A 1 106 ? -5.934 1.221 -21.033 1.00 81.88 106 LYS A N 1
ATOM 836 C CA . LYS A 1 106 ? -5.682 2.518 -21.686 1.00 81.88 106 LYS A CA 1
ATOM 837 C C . LYS A 1 106 ? -4.251 2.698 -22.209 1.00 81.88 106 LYS A C 1
ATOM 839 O O . LYS A 1 106 ? -4.003 3.641 -22.959 1.00 81.88 106 LYS A O 1
ATOM 844 N N . TYR A 1 107 ? -3.306 1.855 -21.791 1.00 85.62 107 TYR A N 1
ATOM 845 C CA . TYR A 1 107 ? -1.904 1.947 -22.198 1.00 85.62 107 TYR A CA 1
ATOM 846 C C . TYR A 1 107 ? -1.613 0.988 -23.352 1.00 85.62 107 TYR A C 1
ATOM 848 O O . TYR A 1 107 ? -2.032 -0.168 -23.338 1.00 85.62 107 TYR A O 1
ATOM 856 N N . LYS A 1 108 ? -0.844 1.443 -24.347 1.00 90.56 108 LYS A N 1
ATOM 857 C CA . LYS A 1 108 ? -0.469 0.605 -25.499 1.00 90.56 108 LYS A CA 1
ATOM 858 C C . LYS A 1 108 ? 0.559 -0.468 -25.138 1.00 90.56 108 LYS A C 1
ATOM 860 O O . LYS A 1 108 ? 0.642 -1.471 -25.846 1.00 90.56 108 LYS A O 1
ATOM 865 N N . ALA A 1 109 ? 1.343 -0.262 -24.079 1.00 93.12 109 ALA A N 1
ATOM 866 C CA . ALA A 1 109 ? 2.353 -1.199 -23.592 1.00 93.12 109 ALA A CA 1
ATOM 867 C C . ALA A 1 109 ? 2.486 -1.149 -22.062 1.00 93.12 109 ALA A C 1
ATOM 869 O O . ALA A 1 109 ? 2.233 -0.113 -21.449 1.00 93.12 109 ALA A O 1
ATOM 870 N N . ILE A 1 110 ? 2.938 -2.249 -21.457 1.00 94.69 110 ILE A N 1
ATOM 871 C CA . ILE A 1 110 ? 3.292 -2.321 -20.035 1.00 94.69 110 ILE A CA 1
ATOM 872 C C . ILE A 1 110 ? 4.744 -2.774 -19.909 1.00 94.69 110 ILE A C 1
ATOM 874 O O . ILE A 1 110 ? 5.135 -3.802 -20.453 1.00 94.69 110 ILE A O 1
ATOM 878 N N . ILE A 1 111 ? 5.548 -2.034 -19.160 1.00 96.69 111 ILE A N 1
ATOM 879 C CA . ILE A 1 111 ? 6.939 -2.372 -18.884 1.00 96.69 111 ILE A CA 1
ATOM 880 C C . ILE A 1 111 ? 7.077 -2.607 -17.386 1.00 96.69 111 ILE A C 1
ATOM 882 O O . ILE A 1 111 ? 6.715 -1.748 -16.588 1.00 96.69 111 ILE A O 1
ATOM 886 N N . VAL A 1 112 ? 7.593 -3.770 -16.995 1.00 96.31 112 VAL A N 1
ATOM 887 C CA . VAL A 1 112 ? 7.833 -4.116 -15.588 1.00 96.31 112 VAL A CA 1
ATOM 888 C C . VAL A 1 112 ? 9.326 -4.181 -15.290 1.00 96.31 112 VAL A C 1
ATOM 890 O O . VAL A 1 112 ? 10.109 -4.658 -16.111 1.00 96.31 112 VAL A O 1
ATOM 893 N N . TYR A 1 113 ? 9.739 -3.761 -14.097 1.00 97.12 113 TYR A N 1
ATOM 894 C CA . TYR A 1 113 ? 11.129 -3.889 -13.661 1.00 97.12 113 TYR A CA 1
ATOM 895 C C . TYR A 1 113 ? 11.256 -4.225 -12.170 1.00 97.12 113 TYR A C 1
ATOM 897 O O . TYR A 1 113 ? 10.289 -4.178 -11.411 1.00 97.12 113 TYR A O 1
ATOM 905 N N . CYS A 1 114 ? 12.456 -4.646 -11.775 1.00 94.62 114 CYS A N 1
ATOM 906 C CA . CYS A 1 114 ? 12.862 -4.912 -10.394 1.00 94.62 114 CYS A CA 1
ATOM 907 C C . CYS A 1 114 ? 14.302 -4.386 -10.191 1.00 94.62 114 CYS A C 1
ATOM 909 O O . CYS A 1 114 ? 14.767 -3.580 -10.994 1.00 94.62 114 CYS A O 1
ATOM 911 N N . ASP A 1 115 ? 15.016 -4.825 -9.154 1.00 90.44 115 ASP A N 1
ATOM 912 C CA . ASP A 1 115 ? 16.356 -4.346 -8.812 1.00 90.44 115 ASP A CA 1
ATOM 913 C C . ASP A 1 115 ? 17.379 -4.619 -9.919 1.00 90.44 115 ASP A C 1
ATOM 915 O O . ASP A 1 115 ? 18.010 -3.689 -10.416 1.00 90.44 115 ASP A O 1
ATOM 919 N N . ASP A 1 116 ? 17.529 -5.879 -10.331 1.00 89.94 116 ASP A N 1
ATOM 920 C CA . ASP A 1 116 ? 18.580 -6.290 -11.263 1.00 89.94 116 ASP A CA 1
ATOM 921 C C . ASP A 1 116 ? 18.226 -7.535 -12.095 1.00 89.94 116 ASP A C 1
ATOM 923 O O . ASP A 1 116 ? 17.101 -8.041 -12.054 1.00 89.94 116 ASP A O 1
ATOM 927 N N . ALA A 1 117 ? 19.198 -8.015 -12.880 1.00 80.50 117 ALA A N 1
ATOM 928 C CA . ALA A 1 117 ? 19.061 -9.173 -13.764 1.00 80.50 117 ALA A CA 1
ATOM 929 C C . ALA A 1 117 ? 18.744 -10.486 -13.022 1.00 80.50 117 ALA A C 1
ATOM 931 O O . ALA A 1 117 ? 18.165 -11.392 -13.621 1.00 80.50 117 ALA A O 1
ATOM 932 N N . GLY A 1 118 ? 19.101 -10.593 -11.737 1.00 74.25 118 GLY A N 1
ATOM 933 C CA . GLY A 1 118 ? 18.829 -11.765 -10.905 1.00 74.25 118 GLY A CA 1
ATOM 934 C C . GLY A 1 118 ? 17.453 -11.733 -10.237 1.00 74.25 118 GLY A C 1
ATOM 935 O O . GLY A 1 118 ? 16.983 -12.758 -9.739 1.00 74.25 118 GLY A O 1
ATOM 936 N N . CYS A 1 119 ? 16.771 -10.583 -10.227 1.00 81.94 119 CYS A N 1
ATOM 937 C CA . CYS A 1 119 ? 15.482 -10.461 -9.559 1.00 81.94 119 CYS A CA 1
ATOM 938 C C . CYS A 1 119 ? 14.354 -11.174 -10.328 1.00 81.94 119 CYS A C 1
ATOM 940 O O . CYS A 1 119 ? 14.003 -10.829 -11.457 1.00 81.94 119 CYS A O 1
ATOM 942 N N . SER A 1 120 ? 13.681 -12.117 -9.662 1.00 89.25 120 SER A N 1
ATOM 943 C CA . SER A 1 120 ? 12.557 -12.867 -10.242 1.00 89.25 120 SER A CA 1
ATOM 944 C C . SER A 1 120 ? 11.210 -12.128 -10.200 1.00 89.25 120 SER A C 1
ATOM 946 O O . SER A 1 120 ? 10.251 -12.572 -10.837 1.00 89.25 120 SER A O 1
ATOM 948 N N . GLN A 1 121 ? 11.095 -11.013 -9.464 1.00 93.38 121 GLN A N 1
ATOM 949 C CA . GLN A 1 121 ? 9.813 -10.325 -9.237 1.00 93.38 121 GLN A CA 1
ATOM 950 C C . GLN A 1 121 ? 9.219 -9.758 -10.532 1.00 93.38 121 GLN A C 1
ATOM 952 O O . GLN A 1 121 ? 8.025 -9.929 -10.777 1.00 93.38 121 GLN A O 1
ATOM 957 N N . SER A 1 122 ? 10.040 -9.146 -11.389 1.00 93.44 122 SER A N 1
ATOM 958 C CA . SER A 1 122 ? 9.597 -8.610 -12.682 1.00 93.44 122 SER A CA 1
ATOM 959 C C . SER A 1 122 ? 9.156 -9.723 -13.639 1.00 93.44 122 SER A C 1
ATOM 961 O O . SER A 1 122 ? 8.130 -9.594 -14.300 1.00 93.44 122 SER A O 1
ATOM 963 N N . GLN A 1 123 ? 9.841 -10.871 -13.642 1.00 93.19 123 GLN A N 1
ATOM 964 C CA . GLN A 1 123 ? 9.429 -12.049 -14.417 1.00 93.19 123 GLN A CA 1
ATOM 965 C C . GLN A 1 123 ? 8.100 -12.632 -13.925 1.00 93.19 123 GLN A C 1
ATOM 967 O O . GLN A 1 123 ? 7.238 -13.016 -14.715 1.00 93.19 123 GLN A O 1
ATOM 972 N N . GLN A 1 124 ? 7.907 -12.703 -12.607 1.00 93.62 124 GLN A N 1
ATOM 973 C CA . GLN A 1 124 ? 6.642 -13.140 -12.021 1.00 93.62 124 GLN A CA 1
ATOM 974 C C . GLN A 1 124 ? 5.500 -12.170 -12.354 1.00 93.62 124 GLN A C 1
ATOM 976 O O . GLN A 1 124 ? 4.403 -12.618 -12.689 1.00 93.62 124 GLN A O 1
ATOM 981 N N . ALA A 1 125 ? 5.746 -10.860 -12.291 1.00 93.19 125 ALA A N 1
ATOM 982 C CA . ALA A 1 125 ? 4.775 -9.843 -12.682 1.00 93.19 125 ALA A CA 1
ATOM 983 C C . ALA A 1 125 ? 4.418 -9.947 -14.170 1.00 93.19 125 ALA A C 1
ATOM 985 O O . ALA A 1 125 ? 3.235 -9.988 -14.499 1.00 93.19 125 ALA A O 1
ATOM 986 N N . PHE A 1 126 ? 5.415 -10.102 -15.045 1.00 93.75 126 PHE A N 1
ATOM 987 C CA . PHE A 1 126 ? 5.229 -10.339 -16.477 1.00 93.75 126 PHE A CA 1
ATOM 988 C C . PHE A 1 126 ? 4.309 -11.535 -16.741 1.00 93.75 126 PHE A C 1
ATOM 990 O O . PHE A 1 126 ? 3.291 -11.392 -17.412 1.00 93.75 126 PHE A O 1
ATOM 997 N N . ARG A 1 127 ? 4.595 -12.701 -16.144 1.00 92.19 127 ARG A N 1
ATOM 998 C CA . ARG A 1 127 ? 3.756 -13.901 -16.320 1.00 92.19 127 ARG A CA 1
ATOM 999 C C . ARG A 1 127 ? 2.317 -13.669 -15.857 1.00 92.19 127 ARG A C 1
ATOM 1001 O O . ARG A 1 127 ? 1.386 -14.116 -16.523 1.00 92.19 127 ARG A O 1
ATOM 1008 N N . LYS A 1 128 ? 2.124 -12.955 -14.740 1.00 92.12 128 LYS A N 1
ATOM 1009 C CA . LYS A 1 128 ? 0.786 -12.596 -14.240 1.00 92.12 128 LYS A CA 1
ATOM 1010 C C . LYS A 1 128 ? 0.055 -11.676 -15.223 1.00 92.12 128 LYS A C 1
ATOM 1012 O O . LYS A 1 128 ? -1.076 -11.985 -15.580 1.00 92.12 128 LYS A O 1
ATOM 1017 N N . LEU A 1 129 ? 0.701 -10.614 -15.703 1.00 91.25 129 LEU A N 1
ATOM 1018 C CA . LEU A 1 129 ? 0.119 -9.672 -16.665 1.00 91.25 129 LEU A CA 1
ATOM 1019 C C . LEU A 1 129 ? -0.242 -10.354 -17.992 1.00 91.25 129 LEU A C 1
ATOM 1021 O O . LEU A 1 129 ? -1.358 -10.192 -18.481 1.00 91.25 129 LEU A O 1
ATOM 1025 N N . VAL A 1 130 ? 0.642 -11.199 -18.526 1.00 90.81 130 VAL A N 1
ATOM 1026 C CA . VAL A 1 130 ? 0.363 -11.991 -19.734 1.00 90.81 130 VAL A CA 1
ATOM 1027 C C . VAL A 1 130 ? -0.818 -12.939 -19.508 1.00 90.81 130 VAL A C 1
ATOM 1029 O O . VAL A 1 130 ? -1.708 -13.011 -20.352 1.00 90.81 130 VAL A O 1
ATOM 1032 N N . SER A 1 131 ? -0.891 -13.608 -18.349 1.00 89.44 131 SER A N 1
ATOM 1033 C CA . SER A 1 131 ? -2.031 -14.478 -18.005 1.00 89.44 131 SER A CA 1
ATOM 1034 C C . SER A 1 131 ? -3.361 -13.725 -17.869 1.00 89.44 131 SER A C 1
ATOM 1036 O O . SER A 1 131 ? -4.420 -14.323 -18.032 1.00 89.44 131 SER A O 1
ATOM 1038 N N . MET A 1 132 ? -3.305 -12.417 -17.605 1.00 88.19 132 MET A N 1
ATOM 1039 C CA . MET A 1 132 ? -4.460 -11.516 -17.541 1.00 88.19 132 MET A CA 1
ATOM 1040 C C . MET A 1 132 ? -4.831 -10.918 -18.909 1.00 88.19 132 MET A C 1
ATOM 1042 O O . MET A 1 132 ? -5.815 -10.196 -19.000 1.00 88.19 132 MET A O 1
ATOM 1046 N N . GLY A 1 133 ? -4.079 -11.220 -19.975 1.00 89.00 133 GLY A N 1
ATOM 1047 C CA . GLY A 1 133 ? -4.372 -10.769 -21.339 1.00 89.00 133 GLY A CA 1
ATOM 1048 C C . GLY A 1 133 ? -3.562 -9.561 -21.818 1.00 89.00 133 GLY A C 1
ATOM 1049 O O . GLY A 1 133 ? -3.714 -9.157 -22.972 1.00 89.00 133 GLY A O 1
ATOM 1050 N N . TYR A 1 134 ? -2.654 -9.016 -21.001 1.00 89.38 134 TYR A N 1
ATOM 1051 C CA . TYR A 1 134 ? -1.785 -7.904 -21.397 1.00 89.38 134 TYR A CA 1
ATOM 1052 C C . TYR A 1 134 ? -0.629 -8.399 -22.278 1.00 89.38 134 TYR A C 1
ATOM 1054 O O . TYR A 1 134 ? 0.462 -8.725 -21.807 1.00 89.38 134 TYR A O 1
ATOM 1062 N N . LYS A 1 135 ? -0.884 -8.484 -23.587 1.00 86.50 135 LYS A N 1
ATOM 1063 C CA . LYS A 1 135 ? 0.042 -9.078 -24.569 1.00 86.50 135 LYS A CA 1
ATOM 1064 C C . LYS A 1 135 ? 1.279 -8.227 -24.847 1.00 86.50 135 LYS A C 1
ATOM 1066 O O . LYS A 1 135 ? 2.347 -8.783 -25.079 1.00 86.50 135 LYS A O 1
ATOM 1071 N N . ASN A 1 136 ? 1.151 -6.900 -24.820 1.00 91.75 136 ASN A N 1
ATOM 1072 C CA . ASN A 1 136 ? 2.277 -5.988 -25.033 1.00 91.75 136 ASN A CA 1
ATOM 1073 C C . ASN A 1 136 ? 2.963 -5.641 -23.705 1.00 91.75 136 ASN A C 1
ATOM 1075 O O . ASN A 1 136 ? 3.018 -4.480 -23.301 1.00 91.75 136 ASN A O 1
ATOM 1079 N N . THR A 1 137 ? 3.418 -6.679 -23.000 1.00 93.12 137 THR A N 1
ATOM 1080 C CA . THR A 1 137 ? 4.168 -6.541 -21.748 1.00 93.12 137 THR A CA 1
ATOM 1081 C C . THR A 1 137 ? 5.641 -6.858 -22.006 1.00 93.12 137 THR A C 1
ATOM 1083 O O . THR A 1 137 ? 5.932 -7.820 -22.715 1.00 93.12 137 THR A O 1
ATOM 1086 N N . LYS A 1 138 ? 6.577 -6.090 -21.440 1.00 96.38 138 LYS A N 1
ATOM 1087 C CA . LYS A 1 138 ? 8.024 -6.380 -21.472 1.00 96.38 138 LYS A CA 1
ATOM 1088 C C . LYS A 1 138 ? 8.654 -6.228 -20.090 1.00 96.38 138 LYS A C 1
ATOM 1090 O O . LYS A 1 138 ? 8.100 -5.567 -19.214 1.00 96.38 138 LYS A O 1
ATOM 1095 N N . ILE A 1 139 ? 9.829 -6.820 -19.909 1.00 96.31 139 ILE A N 1
ATOM 1096 C CA . ILE A 1 139 ? 10.652 -6.714 -18.702 1.00 96.31 139 ILE A CA 1
ATOM 1097 C C . ILE A 1 139 ? 11.857 -5.821 -18.997 1.00 96.31 139 ILE A C 1
ATOM 1099 O O . ILE A 1 139 ? 12.593 -6.087 -19.943 1.00 96.31 139 ILE A O 1
ATOM 1103 N N . LEU A 1 140 ? 12.110 -4.800 -18.181 1.00 97.44 140 LEU A N 1
ATOM 1104 C CA . LEU A 1 140 ? 13.344 -4.022 -18.298 1.00 97.44 140 LEU A CA 1
ATOM 1105 C C . LEU A 1 140 ? 14.554 -4.904 -17.975 1.00 97.44 140 LEU A C 1
ATOM 1107 O O . LEU A 1 140 ? 14.682 -5.424 -16.859 1.00 97.44 140 LEU A O 1
ATOM 1111 N N . LYS A 1 141 ? 15.447 -5.073 -18.953 1.00 95.12 141 LYS A N 1
ATOM 1112 C CA . LYS A 1 141 ? 16.652 -5.886 -18.792 1.00 95.12 141 LYS A CA 1
ATOM 1113 C C . LYS A 1 141 ? 17.553 -5.285 -17.721 1.00 95.12 141 LYS A C 1
ATOM 1115 O O . LYS A 1 141 ? 17.797 -4.083 -17.703 1.00 95.12 141 LYS A O 1
ATOM 1120 N N . SER A 1 142 ? 18.042 -6.146 -16.833 1.00 93.50 142 SER A N 1
ATOM 1121 C CA . SER A 1 142 ? 18.902 -5.769 -15.707 1.00 93.50 142 SER A CA 1
ATOM 1122 C C . SER A 1 142 ? 18.284 -4.775 -14.716 1.00 93.50 142 SER A C 1
ATOM 1124 O O . SER A 1 142 ? 19.009 -4.230 -13.889 1.00 93.50 142 SER A O 1
ATOM 1126 N N . GLY A 1 143 ? 16.960 -4.580 -14.743 1.00 95.81 143 GLY A N 1
ATOM 1127 C CA . GLY A 1 143 ? 16.245 -3.789 -13.744 1.00 95.81 143 GLY A CA 1
ATOM 1128 C C . GLY A 1 143 ? 16.711 -2.333 -13.642 1.00 95.81 143 GLY A C 1
ATOM 1129 O O . GLY A 1 143 ? 17.275 -1.769 -14.579 1.00 95.81 143 GLY A O 1
ATOM 1130 N N . ILE A 1 144 ? 16.474 -1.723 -12.480 1.00 95.25 144 ILE A N 1
ATOM 1131 C CA . ILE A 1 144 ? 16.864 -0.333 -12.213 1.00 95.25 144 ILE A CA 1
ATOM 1132 C C . ILE A 1 144 ? 18.383 -0.155 -12.096 1.00 95.25 144 ILE A C 1
ATOM 1134 O O . ILE A 1 144 ? 18.897 0.881 -12.500 1.00 95.25 144 ILE A O 1
ATOM 1138 N N . LYS A 1 145 ? 19.129 -1.173 -11.639 1.00 92.94 145 LYS A N 1
ATOM 1139 C CA . LYS A 1 145 ? 20.602 -1.115 -11.650 1.00 92.94 145 LYS A CA 1
ATOM 1140 C C . LYS A 1 145 ? 21.147 -1.068 -13.074 1.00 92.94 145 LYS A C 1
ATOM 1142 O O . LYS A 1 145 ? 22.108 -0.356 -13.342 1.00 92.94 145 LYS A O 1
ATOM 1147 N N . GLY A 1 146 ? 20.534 -1.812 -13.996 1.00 93.62 146 GLY A N 1
ATOM 1148 C CA . GLY A 1 146 ? 20.866 -1.769 -15.420 1.00 93.62 146 GLY A CA 1
ATOM 1149 C C . GLY A 1 146 ? 20.524 -0.430 -16.066 1.00 93.62 146 GLY A C 1
ATOM 1150 O O . GLY A 1 146 ? 21.289 0.055 -16.892 1.00 93.62 146 GLY A O 1
ATOM 1151 N N . TRP A 1 147 ? 19.406 0.175 -15.661 1.00 95.75 147 TRP A N 1
ATOM 1152 C CA . TRP A 1 147 ? 19.017 1.529 -16.058 1.00 95.75 147 TRP A CA 1
ATOM 1153 C C . TRP A 1 147 ? 20.049 2.577 -15.624 1.00 95.75 147 TRP A C 1
ATOM 1155 O O . TRP A 1 147 ? 20.550 3.327 -16.458 1.00 95.75 147 TRP A O 1
ATOM 1165 N N . GLU A 1 148 ? 20.429 2.563 -14.346 1.00 92.62 148 GLU A N 1
ATOM 1166 C CA . GLU A 1 148 ? 21.437 3.465 -13.780 1.00 92.62 148 GLU A CA 1
ATOM 1167 C C . GLU A 1 148 ? 22.825 3.235 -14.396 1.00 92.62 148 GLU A C 1
ATOM 1169 O O . GLU A 1 148 ? 23.486 4.181 -14.817 1.00 92.62 148 GLU A O 1
ATOM 1174 N N . SER A 1 149 ? 23.245 1.973 -14.544 1.00 91.00 149 SER A N 1
ATOM 1175 C CA . SER A 1 149 ? 24.537 1.619 -15.157 1.00 91.00 149 SER A CA 1
ATOM 1176 C C . SER A 1 149 ? 24.631 2.032 -16.629 1.00 91.00 149 SER A C 1
ATOM 1178 O O . SER A 1 149 ? 25.730 2.226 -17.142 1.00 91.00 149 SER A O 1
ATOM 1180 N N . ALA A 1 150 ? 23.494 2.164 -17.317 1.00 91.50 150 ALA A N 1
ATOM 1181 C CA . ALA A 1 150 ? 23.422 2.685 -18.680 1.00 91.50 150 ALA A CA 1
ATOM 1182 C C . ALA A 1 150 ? 23.444 4.228 -18.743 1.00 91.50 150 ALA A C 1
ATOM 1184 O O . ALA A 1 150 ? 23.381 4.789 -19.834 1.00 91.50 150 ALA A O 1
ATOM 1185 N N . GLY A 1 151 ? 23.555 4.912 -17.598 1.00 91.69 151 GLY A N 1
ATOM 1186 C CA . GLY A 1 151 ? 23.673 6.368 -17.498 1.00 91.69 151 GLY A CA 1
ATOM 1187 C C . GLY A 1 151 ? 22.341 7.115 -17.440 1.00 91.69 151 GLY A C 1
ATOM 1188 O O . GLY A 1 151 ? 22.330 8.337 -17.573 1.00 91.69 151 GLY A O 1
ATOM 1189 N N . TYR A 1 152 ? 21.217 6.414 -17.257 1.00 92.81 152 TYR A N 1
ATOM 1190 C CA . TYR A 1 152 ? 19.909 7.055 -17.149 1.00 92.81 152 TYR A CA 1
ATOM 1191 C C . TYR A 1 152 ? 19.584 7.451 -15.710 1.00 92.81 152 TYR A C 1
ATOM 1193 O O . TYR A 1 152 ? 19.873 6.730 -14.755 1.00 92.81 152 TYR A O 1
ATOM 1201 N N . ASN A 1 153 ? 18.916 8.595 -15.569 1.00 87.50 153 ASN A N 1
ATOM 1202 C CA . ASN A 1 153 ? 18.550 9.137 -14.268 1.00 87.50 153 ASN A CA 1
ATOM 1203 C C . ASN A 1 153 ? 17.489 8.280 -13.573 1.00 87.50 153 ASN A C 1
ATOM 1205 O O . ASN A 1 153 ? 16.560 7.756 -14.195 1.00 87.50 153 ASN A O 1
ATOM 1209 N N . VAL A 1 154 ? 17.601 8.218 -12.252 1.00 89.94 154 VAL A N 1
ATOM 1210 C CA . VAL A 1 154 ? 16.566 7.720 -11.352 1.00 89.94 154 VAL A CA 1
ATOM 1211 C C . VAL A 1 154 ? 16.051 8.881 -10.510 1.00 89.94 154 VAL A C 1
ATOM 1213 O O . VAL A 1 154 ? 16.785 9.809 -10.169 1.00 89.94 154 VAL A O 1
ATOM 1216 N N . ILE A 1 155 ? 14.775 8.830 -10.159 1.00 84.12 155 ILE A N 1
ATOM 1217 C CA . ILE A 1 155 ? 14.211 9.695 -9.139 1.00 84.12 155 ILE A CA 1
ATOM 1218 C C . ILE A 1 155 ? 14.634 9.135 -7.788 1.00 84.12 155 ILE A C 1
ATOM 1220 O O . ILE A 1 155 ? 14.145 8.094 -7.347 1.00 84.12 155 ILE A O 1
ATOM 1224 N N . CYS A 1 156 ? 15.538 9.851 -7.131 1.00 69.19 156 CYS A N 1
ATOM 1225 C CA . CYS A 1 156 ? 15.888 9.618 -5.739 1.00 69.19 156 CYS A CA 1
ATOM 1226 C C . CYS A 1 156 ? 14.873 10.351 -4.862 1.00 69.19 156 CYS A C 1
ATOM 1228 O O . CYS A 1 156 ? 14.945 11.566 -4.659 1.00 69.19 156 CYS A O 1
ATOM 1230 N N . GLY A 1 157 ? 13.892 9.610 -4.360 1.00 54.69 157 GLY A N 1
ATOM 1231 C CA . GLY A 1 157 ? 13.047 10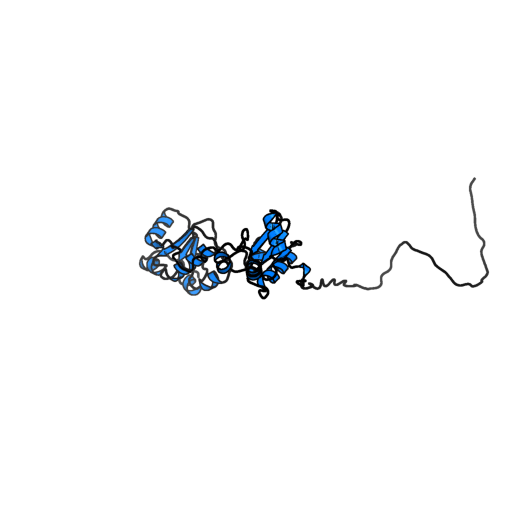.073 -3.274 1.00 54.69 157 GLY A CA 1
ATOM 1232 C C . GLY A 1 157 ? 13.743 9.743 -1.964 1.00 54.69 157 GLY A C 1
ATOM 1233 O O . GLY A 1 157 ? 14.348 8.690 -1.818 1.00 54.69 157 GLY A O 1
ATOM 1234 N N . LYS A 1 158 ? 13.687 10.634 -0.977 1.00 46.06 158 LYS A N 1
ATOM 1235 C CA . LYS A 1 158 ? 14.080 10.283 0.397 1.00 46.06 158 LYS A CA 1
ATOM 1236 C C . LYS A 1 158 ? 13.399 8.950 0.769 1.00 46.06 158 LYS A C 1
ATOM 1238 O O . LYS A 1 158 ? 12.244 8.780 0.366 1.00 46.06 158 LYS A O 1
ATOM 1243 N N . PRO A 1 159 ? 14.071 8.036 1.502 1.00 38.28 159 PRO A N 1
ATOM 1244 C CA . PRO A 1 159 ? 13.525 6.715 1.809 1.00 38.28 159 PRO A CA 1
ATOM 1245 C C . PRO A 1 159 ? 12.064 6.829 2.246 1.00 38.28 159 PRO A C 1
ATOM 1247 O O . PRO A 1 159 ? 11.714 7.783 2.955 1.00 38.28 159 PRO A O 1
ATOM 1250 N N . ALA A 1 160 ? 11.211 5.872 1.842 1.00 37.94 160 ALA A N 1
ATOM 1251 C CA . ALA A 1 160 ? 9.896 5.710 2.473 1.00 37.94 160 ALA A CA 1
ATOM 1252 C C . ALA A 1 160 ? 10.127 5.851 3.976 1.00 37.94 160 ALA A C 1
ATOM 1254 O O . ALA A 1 160 ? 11.024 5.158 4.448 1.00 37.94 160 ALA A O 1
ATOM 1255 N N . PRO A 1 161 ? 9.423 6.752 4.692 1.00 38.72 161 PRO A N 1
ATOM 1256 C CA . PRO A 1 161 ? 9.846 7.230 6.001 1.00 38.72 161 PRO A CA 1
ATOM 1257 C C . PRO A 1 161 ? 10.303 6.057 6.856 1.00 38.72 161 PRO A C 1
ATOM 1259 O O . PRO A 1 161 ? 9.486 5.262 7.330 1.00 38.72 161 PRO A O 1
ATOM 1262 N N . THR A 1 162 ? 11.623 5.921 6.993 1.00 38.09 162 THR A N 1
ATOM 1263 C CA . THR A 1 162 ? 12.254 4.881 7.792 1.00 38.09 162 THR A CA 1
ATOM 1264 C C . THR A 1 162 ? 12.031 5.287 9.228 1.00 38.09 162 THR A C 1
ATOM 1266 O O . THR A 1 162 ? 12.901 5.867 9.862 1.00 38.09 162 THR A O 1
ATOM 1269 N N . SER A 1 163 ? 10.820 5.085 9.746 1.00 47.91 163 SER A N 1
ATOM 1270 C CA . SER A 1 163 ? 10.440 5.409 11.123 1.00 47.91 163 SER A CA 1
ATOM 1271 C C . SER A 1 163 ? 10.738 6.841 11.613 1.00 47.91 163 SER A C 1
ATOM 1273 O O . SER A 1 163 ? 10.498 7.119 12.785 1.00 47.91 163 SER A O 1
ATOM 1275 N N . THR A 1 164 ? 11.163 7.766 10.751 1.00 41.22 164 THR A N 1
ATOM 1276 C CA . THR A 1 164 ? 11.287 9.190 11.051 1.00 41.22 164 THR A CA 1
ATOM 1277 C C . THR A 1 164 ? 9.906 9.827 10.928 1.00 41.22 164 THR A C 1
ATOM 1279 O O . THR A 1 164 ? 9.433 10.204 9.861 1.00 41.22 164 THR A O 1
ATOM 1282 N N . GLU A 1 165 ? 9.224 9.793 12.074 1.00 50.53 165 GLU A N 1
ATOM 1283 C CA . GLU A 1 165 ? 8.017 10.527 12.462 1.00 50.53 165 GLU A CA 1
ATOM 1284 C C . GLU A 1 165 ? 6.863 10.562 11.451 1.00 50.53 165 GLU A C 1
ATOM 1286 O O . GLU A 1 165 ? 6.334 11.618 11.110 1.00 50.53 165 GLU A O 1
ATOM 1291 N N . ILE A 1 166 ? 6.326 9.391 11.085 1.00 60.72 166 ILE A N 1
ATOM 1292 C CA . ILE A 1 166 ? 4.878 9.347 10.828 1.00 60.72 166 ILE A CA 1
ATOM 1293 C C . ILE A 1 166 ? 4.209 9.738 12.152 1.00 60.72 166 ILE A C 1
ATOM 1295 O O . ILE A 1 166 ? 4.111 8.914 13.069 1.00 60.72 166 ILE A O 1
ATOM 1299 N N . LYS A 1 167 ? 3.818 11.010 12.271 1.00 71.94 167 LYS A N 1
ATOM 1300 C CA . LYS A 1 167 ? 3.076 11.526 13.418 1.00 71.94 167 LYS A CA 1
ATOM 1301 C C . LYS A 1 167 ? 1.715 10.843 13.424 1.00 71.94 167 LYS A C 1
ATOM 1303 O O . LYS A 1 167 ? 0.844 11.153 12.620 1.00 71.94 167 LYS A O 1
ATOM 1308 N N . ILE A 1 168 ? 1.566 9.867 14.312 1.00 83.69 168 ILE A N 1
ATOM 1309 C CA . ILE A 1 168 ? 0.282 9.225 14.565 1.00 83.69 168 ILE A CA 1
ATOM 1310 C C . ILE A 1 168 ? -0.467 10.103 15.552 1.00 83.69 168 ILE A C 1
ATOM 1312 O O . ILE A 1 168 ? 0.004 10.319 16.674 1.00 83.69 168 ILE A O 1
ATOM 1316 N N . ASP A 1 169 ? -1.634 10.588 15.146 1.00 89.38 169 ASP A N 1
ATOM 1317 C CA . ASP A 1 169 ? -2.516 11.279 16.070 1.00 89.38 169 ASP A CA 1
ATOM 1318 C C . ASP A 1 169 ? -2.932 10.322 17.187 1.00 89.38 169 ASP A C 1
ATOM 1320 O O . ASP A 1 169 ? -3.239 9.147 16.969 1.00 89.38 169 ASP A O 1
ATOM 1324 N N . ASN A 1 170 ? -2.907 10.829 18.414 1.00 92.81 170 ASN A N 1
ATOM 1325 C CA . ASN A 1 170 ? -3.279 10.079 19.601 1.00 92.81 170 ASN A CA 1
ATOM 1326 C C . ASN A 1 170 ? -4.589 10.647 20.130 1.00 92.81 170 ASN A C 1
ATOM 1328 O O . ASN A 1 170 ? -4.637 11.788 20.583 1.00 92.81 170 ASN A O 1
ATOM 1332 N N . MET A 1 171 ? -5.647 9.842 20.101 1.00 94.50 171 MET A N 1
ATOM 1333 C CA . MET A 1 171 ? -6.943 10.211 20.654 1.00 94.50 171 MET A CA 1
ATOM 1334 C C . MET A 1 171 ? -7.084 9.624 22.058 1.00 94.50 171 MET A C 1
ATOM 1336 O O . MET A 1 171 ? -7.059 8.400 22.205 1.00 94.50 171 MET A O 1
ATOM 1340 N N . PRO A 1 172 ? -7.243 10.454 23.103 1.00 95.75 172 PRO A N 1
ATOM 1341 C CA . PRO A 1 172 ? -7.559 9.966 24.438 1.00 95.75 172 PRO A CA 1
ATOM 1342 C C . PRO A 1 172 ? -8.893 9.213 24.462 1.00 95.75 172 PRO A C 1
ATOM 1344 O O . PRO A 1 172 ? -9.853 9.612 23.798 1.00 95.75 172 PRO A O 1
ATOM 1347 N N . VAL A 1 173 ? -8.975 8.169 25.289 1.00 94.94 173 VAL A N 1
ATOM 1348 C CA . VAL A 1 173 ? -10.187 7.354 25.495 1.00 94.94 173 VAL A CA 1
ATOM 1349 C C . VAL A 1 173 ? -11.433 8.199 25.796 1.00 94.94 173 VAL A C 1
ATOM 1351 O O . VAL A 1 173 ? -12.484 7.976 25.195 1.00 94.94 173 VAL A O 1
ATOM 1354 N N . ASP A 1 174 ? -11.315 9.211 26.658 1.00 94.06 174 ASP A N 1
ATOM 1355 C CA . ASP A 1 174 ? -12.446 10.067 27.041 1.00 94.06 174 ASP A CA 1
ATOM 1356 C C . ASP A 1 174 ? -12.941 10.918 25.853 1.00 94.06 174 ASP A C 1
ATOM 1358 O O . ASP A 1 174 ? -14.146 11.104 25.665 1.00 94.06 174 ASP A O 1
ATOM 1362 N N . THR A 1 175 ? -12.022 11.396 25.005 1.00 95.19 175 THR A N 1
ATOM 1363 C CA . THR A 1 175 ? -12.355 12.116 23.765 1.00 95.19 175 THR A CA 1
ATOM 1364 C C . THR A 1 175 ? -13.065 11.192 22.785 1.00 95.19 175 THR A C 1
ATOM 1366 O O . THR A 1 175 ? -14.118 11.550 22.258 1.00 95.19 175 THR A O 1
ATOM 1369 N N . PHE A 1 176 ? -12.543 9.979 22.598 1.00 95.75 176 PHE A N 1
ATOM 1370 C CA . PHE A 1 176 ? -13.155 8.983 21.726 1.00 95.75 176 PHE A CA 1
ATOM 1371 C C . PHE A 1 176 ? -14.581 8.630 22.176 1.00 95.75 176 PHE A C 1
ATOM 1373 O O . PHE A 1 176 ? -15.516 8.669 21.374 1.00 95.75 176 PHE A O 1
ATOM 1380 N N . LYS A 1 177 ? -14.792 8.397 23.480 1.00 94.50 177 LYS A N 1
ATOM 1381 C CA . LYS A 1 177 ? -16.122 8.115 24.044 1.00 94.50 177 LYS A CA 1
ATOM 1382 C C . LYS A 1 177 ? -17.110 9.263 23.817 1.00 94.50 177 LYS A C 1
ATOM 1384 O O . LYS A 1 177 ? -18.273 9.003 23.497 1.00 94.50 177 LYS A O 1
ATOM 1389 N N . LYS A 1 178 ? -16.665 10.516 23.975 1.00 95.00 178 LYS A N 1
ATOM 1390 C CA . LYS A 1 178 ? -17.483 11.714 23.713 1.00 95.00 178 LYS A CA 1
ATOM 1391 C C . LYS A 1 178 ? -17.868 11.826 22.238 1.00 95.00 178 LYS A C 1
ATOM 1393 O O . LYS A 1 178 ? -19.013 12.156 21.947 1.00 95.00 178 LYS A O 1
ATOM 1398 N N . LEU A 1 179 ? -16.947 11.541 21.317 1.00 94.69 179 LEU A N 1
ATOM 1399 C CA . LEU A 1 179 ? -17.221 11.581 19.877 1.00 94.69 179 LEU A CA 1
ATOM 1400 C C . LEU A 1 179 ? -18.231 10.504 19.468 1.00 94.69 179 LEU A C 1
ATOM 1402 O O . LEU A 1 179 ? -19.198 10.821 18.779 1.00 94.69 179 LEU A O 1
ATOM 1406 N N . ILE A 1 180 ? -18.087 9.275 19.972 1.00 93.56 180 ILE A N 1
ATOM 1407 C CA . ILE A 1 180 ? -19.084 8.216 19.749 1.00 93.56 180 ILE A CA 1
ATOM 1408 C C . ILE A 1 180 ? -20.462 8.645 20.275 1.00 93.56 180 ILE A C 1
ATOM 1410 O O . ILE A 1 180 ? -21.462 8.488 19.582 1.00 93.56 180 ILE A O 1
ATOM 1414 N N . ALA A 1 181 ? -20.531 9.228 21.478 1.00 92.44 181 ALA A N 1
ATOM 1415 C CA . ALA A 1 181 ? -21.796 9.682 22.065 1.00 92.44 181 ALA A CA 1
ATOM 1416 C C . ALA A 1 181 ? -22.469 10.816 21.266 1.00 92.44 181 ALA A C 1
ATOM 1418 O O . ALA A 1 181 ? -23.688 10.939 21.291 1.00 92.44 181 ALA A O 1
ATOM 1419 N N . LYS A 1 182 ? -21.686 11.618 20.535 1.00 94.62 182 LYS A N 1
ATOM 1420 C CA . LYS A 1 182 ? -22.176 12.655 19.613 1.00 94.62 182 LYS A CA 1
ATOM 1421 C C . LYS A 1 182 ? -22.597 12.108 18.239 1.00 94.62 182 LYS A C 1
ATOM 1423 O O . LYS A 1 182 ? -22.981 12.892 17.379 1.00 94.62 182 LYS A O 1
ATOM 1428 N N . GLY A 1 183 ? -22.508 10.796 18.013 1.00 92.19 183 GLY A N 1
ATOM 1429 C CA . GLY A 1 183 ? -22.908 10.151 16.759 1.00 92.19 183 GLY A CA 1
ATOM 1430 C C . GLY A 1 183 ? -21.834 10.134 15.667 1.00 92.19 183 GLY A C 1
ATOM 1431 O O . GLY A 1 183 ? -22.135 9.756 14.534 1.00 92.19 183 GLY A O 1
ATOM 1432 N N . TYR A 1 184 ? -20.584 10.507 15.973 1.00 93.88 184 TYR A N 1
ATOM 1433 C CA . TYR A 1 184 ? -19.485 10.343 15.019 1.00 93.88 184 TYR A CA 1
ATOM 1434 C C . TYR A 1 184 ? -19.222 8.855 14.772 1.00 93.88 184 TYR A C 1
ATOM 1436 O O . TYR A 1 184 ? -19.162 8.052 15.706 1.00 93.88 184 TYR A O 1
ATOM 1444 N N . LYS A 1 185 ? -19.043 8.497 13.500 1.00 92.69 185 LYS A N 1
ATOM 1445 C CA . LYS A 1 185 ? -18.787 7.124 13.063 1.00 92.69 185 LYS A CA 1
ATOM 1446 C C . LYS A 1 185 ? -17.292 6.894 12.877 1.00 92.69 185 LYS A C 1
ATOM 1448 O O . LYS A 1 185 ? -16.604 7.728 12.293 1.00 92.69 185 LYS A O 1
ATOM 1453 N N . PHE A 1 186 ? -16.817 5.747 13.350 1.00 93.50 186 PHE A N 1
ATOM 1454 C CA . PHE A 1 186 ? -15.421 5.328 13.268 1.00 93.50 186 PHE A CA 1
ATOM 1455 C C . PHE A 1 186 ? -15.345 3.856 12.883 1.00 93.50 186 PHE A C 1
ATOM 1457 O O . PHE A 1 186 ? -16.177 3.057 13.315 1.00 93.50 186 PHE A O 1
ATOM 1464 N N . THR A 1 187 ? -14.303 3.493 12.144 1.00 94.00 187 THR A N 1
ATOM 1465 C CA . THR A 1 187 ? -13.893 2.097 11.993 1.00 94.00 187 THR A CA 1
ATOM 1466 C C . THR A 1 187 ? -12.915 1.782 13.118 1.00 94.00 187 THR A C 1
ATOM 1468 O O . THR A 1 187 ? -11.815 2.328 13.149 1.00 94.00 187 THR A O 1
ATOM 1471 N N . VAL A 1 188 ? -13.285 0.915 14.060 1.00 94.62 188 VAL A N 1
ATOM 1472 C CA . VAL A 1 188 ? -12.377 0.528 15.152 1.00 94.62 188 VAL A CA 1
ATOM 1473 C C . VAL A 1 188 ? -11.620 -0.732 14.756 1.00 94.62 188 VAL A C 1
ATOM 1475 O O . VAL A 1 188 ? -12.231 -1.770 14.514 1.00 94.62 188 VAL A O 1
ATOM 1478 N N . LEU A 1 189 ? -10.292 -0.646 14.704 1.00 95.12 189 LEU A N 1
ATOM 1479 C CA . LEU A 1 189 ? -9.406 -1.784 14.475 1.00 95.12 189 LEU A CA 1
ATOM 1480 C C . LEU A 1 189 ? -8.809 -2.239 15.806 1.00 95.12 189 LEU A C 1
ATOM 1482 O O . LEU A 1 189 ? -8.034 -1.498 16.404 1.00 95.12 189 LEU A O 1
ATOM 1486 N N . ASP A 1 190 ? -9.098 -3.461 16.244 1.00 95.56 190 ASP A N 1
ATOM 1487 C CA . ASP A 1 190 ? -8.399 -4.081 17.372 1.00 95.56 190 ASP A CA 1
ATOM 1488 C C . ASP A 1 190 ? -7.250 -4.954 16.855 1.00 95.56 190 ASP A C 1
ATOM 1490 O O . ASP A 1 190 ? -7.489 -5.995 16.237 1.00 95.56 190 ASP A O 1
ATOM 1494 N N . CYS A 1 191 ? -6.009 -4.525 17.104 1.00 94.00 191 CYS A N 1
ATOM 1495 C CA . CYS A 1 191 ? -4.803 -5.221 16.645 1.00 94.00 191 CYS A CA 1
ATOM 1496 C C . CYS A 1 191 ? -4.207 -6.205 17.662 1.00 94.00 191 CYS A C 1
ATOM 1498 O O . CYS A 1 191 ? -3.040 -6.598 17.556 1.00 94.00 191 CYS A O 1
ATOM 1500 N N . ARG A 1 192 ? -4.979 -6.583 18.685 1.00 95.00 192 ARG A N 1
ATOM 1501 C CA . ARG A 1 192 ? -4.613 -7.654 19.618 1.00 95.00 192 ARG A CA 1
ATOM 1502 C C . ARG A 1 192 ? -4.864 -9.032 19.014 1.00 95.00 192 ARG A C 1
ATOM 1504 O O . ARG A 1 192 ? -5.491 -9.166 17.966 1.00 95.00 192 ARG A O 1
ATOM 1511 N N . THR A 1 193 ? -4.382 -10.053 19.717 1.00 93.44 193 THR A N 1
ATOM 1512 C CA . THR A 1 193 ? -4.673 -11.451 19.384 1.00 93.44 193 THR A CA 1
ATOM 1513 C C . THR A 1 193 ? -6.175 -11.734 19.460 1.00 93.44 193 THR A C 1
ATOM 1515 O O . THR A 1 193 ? -6.912 -11.069 20.193 1.00 93.44 193 THR A O 1
ATOM 1518 N N . GLU A 1 194 ? -6.628 -12.761 18.745 1.00 92.62 194 GLU A N 1
ATOM 1519 C CA . GLU A 1 194 ? -8.038 -13.165 18.747 1.00 92.62 194 GLU A CA 1
ATOM 1520 C C . GLU A 1 194 ? -8.534 -13.538 20.156 1.00 92.62 194 GLU A C 1
ATOM 1522 O O . GLU A 1 194 ? -9.645 -13.181 20.545 1.00 92.62 194 GLU A O 1
ATOM 1527 N N . SER A 1 195 ? -7.690 -14.194 20.961 1.00 93.00 195 SER A N 1
ATOM 1528 C CA . SER A 1 195 ? -8.014 -14.530 22.353 1.00 93.00 195 SER A CA 1
ATOM 1529 C C . SER A 1 195 ? -8.232 -13.277 23.212 1.00 93.00 195 SER A C 1
ATOM 1531 O O . SER A 1 195 ? -9.231 -13.188 23.927 1.00 93.00 195 SER A O 1
ATOM 1533 N N . GLU A 1 196 ? -7.358 -12.271 23.094 1.00 93.88 196 GLU A N 1
ATOM 1534 C CA . GLU A 1 196 ? -7.522 -10.988 23.790 1.00 93.88 196 GLU A CA 1
ATOM 1535 C C . GLU A 1 196 ? -8.795 -10.248 23.353 1.00 93.88 196 GLU A C 1
ATOM 1537 O O . GLU A 1 196 ? -9.413 -9.560 24.168 1.00 93.88 196 GLU A O 1
ATOM 1542 N N . PHE A 1 197 ? -9.168 -10.358 22.076 1.00 95.25 197 PHE A N 1
ATOM 1543 C CA . PHE A 1 197 ? -10.378 -9.751 21.532 1.00 95.25 197 PHE A CA 1
ATOM 1544 C C . PHE A 1 197 ? -11.647 -10.429 22.065 1.00 95.25 197 PHE A C 1
ATOM 1546 O O . PHE A 1 197 ? -12.561 -9.743 22.526 1.00 95.25 197 PHE A O 1
ATOM 1553 N N . LYS A 1 198 ? -11.691 -11.768 22.065 1.00 93.62 198 LYS A N 1
ATOM 1554 C CA . LYS A 1 198 ? -12.817 -12.555 22.603 1.00 93.62 198 LYS A CA 1
ATOM 1555 C C . LYS A 1 198 ? -13.066 -12.272 24.082 1.00 93.62 198 LYS A C 1
ATOM 1557 O O . LYS A 1 198 ? -14.212 -12.073 24.472 1.00 93.62 198 LYS A O 1
ATOM 1562 N N . ALA A 1 199 ? -11.994 -12.143 24.867 1.00 92.25 199 ALA A N 1
ATOM 1563 C CA . ALA A 1 199 ? -12.063 -11.809 26.291 1.00 92.25 199 ALA A CA 1
ATOM 1564 C C . ALA A 1 199 ? -12.686 -10.427 26.586 1.00 92.25 199 ALA A C 1
ATOM 1566 O O . ALA A 1 199 ? -13.045 -10.145 27.726 1.00 92.25 199 ALA A O 1
ATOM 1567 N N . GLY A 1 200 ? -12.796 -9.554 25.582 1.00 93.56 200 GLY A N 1
ATOM 1568 C CA . GLY A 1 200 ? -13.447 -8.255 25.697 1.00 93.56 200 GLY A CA 1
ATOM 1569 C C . GLY A 1 200 ? -12.856 -7.239 24.726 1.00 93.56 200 GLY A C 1
ATOM 1570 O O . GLY A 1 200 ? -11.636 -7.091 24.633 1.00 93.56 200 GLY A O 1
ATOM 1571 N N . HIS A 1 201 ? -13.711 -6.509 24.014 1.00 95.75 201 HIS A N 1
ATOM 1572 C CA . HIS A 1 201 ? -13.326 -5.514 23.010 1.00 95.75 201 HIS A CA 1
ATOM 1573 C C . HIS A 1 201 ? -14.336 -4.359 22.930 1.00 95.75 201 HIS A C 1
ATOM 1575 O O . HIS A 1 201 ? -15.380 -4.369 23.579 1.00 95.75 201 HIS A O 1
ATOM 1581 N N . LEU A 1 202 ? -14.019 -3.320 22.154 1.00 94.56 202 LEU A N 1
ATOM 1582 C CA . LEU A 1 202 ? -14.931 -2.196 21.935 1.00 94.56 202 LEU A CA 1
ATOM 1583 C C . LEU A 1 202 ? -16.063 -2.611 20.989 1.00 94.56 202 LEU A C 1
ATOM 1585 O O . LEU A 1 202 ? -15.834 -3.328 20.018 1.00 94.56 202 LEU A O 1
ATOM 1589 N N . ALA A 1 203 ? -17.275 -2.117 21.238 1.00 91.88 203 ALA A N 1
ATOM 1590 C CA . ALA A 1 203 ? -18.430 -2.420 20.399 1.00 91.88 203 ALA A CA 1
ATOM 1591 C C . ALA A 1 203 ? -18.182 -2.047 18.924 1.00 91.88 203 ALA A C 1
ATOM 1593 O O . ALA A 1 203 ? -17.740 -0.939 18.621 1.00 91.88 203 ALA A O 1
ATOM 1594 N N . GLY A 1 204 ? -18.471 -2.983 18.015 1.00 89.94 204 GLY A N 1
ATOM 1595 C CA . GLY A 1 204 ? -18.290 -2.794 16.571 1.00 89.94 204 GLY A CA 1
ATOM 1596 C C . GLY A 1 204 ? -16.837 -2.838 16.086 1.00 89.94 204 GLY A C 1
ATOM 1597 O O . GLY A 1 204 ? -16.589 -2.555 14.915 1.00 89.94 204 GLY A O 1
ATOM 1598 N N . ALA A 1 205 ? -15.874 -3.184 16.948 1.00 93.62 205 ALA A N 1
ATOM 1599 C CA . ALA A 1 205 ? -14.483 -3.325 16.538 1.00 93.62 205 ALA A CA 1
ATOM 1600 C C . ALA A 1 205 ? -14.269 -4.533 15.614 1.00 93.62 205 ALA A C 1
ATOM 1602 O O . ALA A 1 205 ? -14.850 -5.602 15.798 1.00 93.62 205 ALA A O 1
ATOM 1603 N N . VAL A 1 206 ? -13.385 -4.361 14.634 1.00 92.69 206 VAL A N 1
ATOM 1604 C CA . VAL A 1 206 ? -12.896 -5.423 13.754 1.00 92.69 206 VAL A CA 1
ATOM 1605 C C . VAL A 1 206 ? -11.551 -5.897 14.291 1.00 92.69 206 VAL A C 1
ATOM 1607 O O . VAL A 1 206 ? -10.633 -5.092 14.452 1.00 92.69 206 VAL A O 1
ATOM 1610 N N . ASN A 1 207 ? -11.419 -7.195 14.567 1.00 93.81 207 ASN A N 1
ATOM 1611 C CA . ASN A 1 207 ? -10.148 -7.767 14.997 1.00 93.81 207 ASN A CA 1
ATOM 1612 C C . ASN A 1 207 ? -9.280 -8.124 13.790 1.00 93.81 207 ASN A C 1
ATOM 1614 O O . ASN A 1 207 ? -9.676 -8.946 12.967 1.00 93.81 207 ASN A O 1
ATOM 1618 N N . ILE A 1 208 ? -8.101 -7.513 13.706 1.00 92.25 208 ILE A N 1
ATOM 1619 C CA . ILE A 1 208 ? -7.042 -7.907 12.774 1.00 92.25 208 ILE A CA 1
ATOM 1620 C C . ILE A 1 208 ? -5.733 -7.850 13.562 1.00 92.25 208 ILE A C 1
ATOM 1622 O O . ILE A 1 208 ? -5.201 -6.751 13.750 1.00 92.25 208 ILE A O 1
ATOM 1626 N N . PRO A 1 209 ? -5.240 -8.996 14.061 1.00 91.75 209 PRO A N 1
ATOM 1627 C CA . PRO A 1 209 ? -3.984 -9.077 14.797 1.00 91.75 209 PRO A CA 1
ATOM 1628 C C . PRO A 1 209 ? -2.820 -8.393 14.062 1.00 91.75 209 PRO A C 1
ATOM 1630 O O . PRO A 1 209 ? -2.778 -8.365 12.833 1.00 91.75 209 PRO A O 1
ATOM 1633 N N . LEU A 1 210 ? -1.901 -7.777 14.813 1.00 87.44 210 LEU A N 1
ATOM 1634 C CA . LEU A 1 210 ? -0.817 -6.961 14.247 1.00 87.44 210 LEU A CA 1
ATOM 1635 C C . LEU A 1 210 ? 0.105 -7.740 13.291 1.00 87.44 210 LEU A C 1
ATOM 1637 O O . LEU A 1 210 ? 0.546 -7.180 12.293 1.00 87.44 210 LEU A O 1
ATOM 1641 N N . ASP A 1 211 ? 0.382 -9.001 13.604 1.00 83.25 211 ASP A N 1
ATOM 1642 C CA . ASP A 1 211 ? 1.119 -9.952 12.766 1.00 83.25 211 ASP A CA 1
ATOM 1643 C C . ASP A 1 211 ? 0.407 -10.185 11.426 1.00 83.25 211 ASP A C 1
ATOM 1645 O O . ASP A 1 211 ? 0.983 -9.958 10.364 1.00 83.25 211 ASP A O 1
ATOM 1649 N N . VAL A 1 212 ? -0.892 -10.483 11.463 1.00 83.75 212 VAL A N 1
ATOM 1650 C CA . VAL A 1 212 ? -1.719 -10.667 10.256 1.00 83.75 212 VAL A CA 1
ATOM 1651 C C . VAL A 1 212 ? -1.850 -9.368 9.448 1.00 83.75 212 VAL A C 1
ATOM 1653 O O . VAL A 1 212 ? -1.914 -9.377 8.215 1.00 83.75 212 VAL A O 1
ATOM 1656 N N . LEU A 1 213 ? -1.889 -8.221 10.131 1.00 81.94 213 LEU A N 1
ATOM 1657 C CA . LEU A 1 213 ? -1.981 -6.906 9.501 1.00 81.94 213 LEU A CA 1
ATOM 1658 C C . LEU A 1 213 ? -0.761 -6.617 8.614 1.00 81.94 213 LEU A C 1
ATOM 1660 O O . LEU A 1 213 ? -0.900 -5.934 7.593 1.00 81.94 213 LEU A O 1
ATOM 1664 N N . ASP A 1 214 ? 0.416 -7.120 8.981 1.00 68.31 214 ASP A N 1
ATOM 1665 C CA . ASP A 1 214 ? 1.651 -6.928 8.221 1.00 68.31 214 ASP A CA 1
ATOM 1666 C C . ASP A 1 214 ? 1.686 -7.824 6.968 1.00 68.31 214 ASP A C 1
ATOM 1668 O O . ASP A 1 214 ? 1.960 -7.343 5.865 1.00 68.31 214 ASP A O 1
ATOM 1672 N N . GLU A 1 215 ? 1.242 -9.077 7.101 1.00 68.75 215 GLU A N 1
ATOM 1673 C CA . GLU A 1 215 ? 1.327 -10.131 6.078 1.00 68.75 215 GLU A CA 1
ATOM 1674 C C . GLU A 1 215 ? 0.533 -9.878 4.779 1.00 68.75 215 GLU A C 1
ATOM 1676 O O . GLU A 1 215 ? 0.861 -10.450 3.735 1.00 68.75 215 GLU A O 1
ATOM 1681 N N . GLY A 1 216 ? -0.505 -9.028 4.764 1.00 61.00 216 GLY A N 1
ATOM 1682 C CA . GLY A 1 216 ? -1.339 -8.936 3.556 1.00 61.00 216 GLY A CA 1
ATOM 1683 C C . GLY A 1 216 ? -2.470 -7.912 3.521 1.00 61.00 216 GLY A C 1
ATOM 1684 O O . GLY A 1 216 ? -2.497 -6.939 4.272 1.00 61.00 216 GLY A O 1
ATOM 1685 N N . TYR A 1 217 ? -3.362 -8.074 2.533 1.00 55.47 217 TYR A N 1
ATOM 1686 C CA . TYR A 1 217 ? -4.464 -7.156 2.217 1.00 55.47 217 TYR A CA 1
ATOM 1687 C C . TYR A 1 217 ? -5.397 -6.965 3.418 1.00 55.47 217 TYR A C 1
ATOM 1689 O O . TYR A 1 217 ? -5.999 -7.910 3.917 1.00 55.47 217 TYR A O 1
ATOM 1697 N N . VAL A 1 218 ? -5.543 -5.714 3.849 1.00 64.69 218 VAL A N 1
ATOM 1698 C CA . VAL A 1 218 ? -6.379 -5.337 4.988 1.00 64.69 218 VAL A CA 1
ATOM 1699 C C . VAL A 1 218 ? -7.748 -4.923 4.464 1.00 64.69 218 VAL A C 1
ATOM 1701 O O . VAL A 1 218 ? -7.894 -3.842 3.889 1.00 64.69 218 VAL A O 1
ATOM 1704 N N . LYS A 1 219 ? -8.761 -5.772 4.657 1.00 70.19 219 LYS A N 1
ATOM 1705 C CA . LYS A 1 219 ? -10.152 -5.435 4.330 1.00 70.19 219 LYS A CA 1
ATOM 1706 C C . LYS A 1 219 ? -10.772 -4.639 5.480 1.00 70.19 219 LYS A C 1
ATOM 1708 O O . LYS A 1 219 ? -11.524 -5.180 6.283 1.00 70.19 219 LYS A O 1
ATOM 1713 N N . LEU A 1 220 ? -10.435 -3.353 5.561 1.00 80.38 220 LEU A N 1
ATOM 1714 C CA . LEU A 1 220 ? -11.107 -2.401 6.449 1.00 80.38 220 LEU A CA 1
ATOM 1715 C C . LEU A 1 220 ? -11.936 -1.409 5.627 1.00 80.38 220 LEU A C 1
ATOM 1717 O O . LEU A 1 220 ? -11.442 -0.930 4.601 1.00 80.38 220 LEU A O 1
ATOM 1721 N N . PRO A 1 221 ? -13.164 -1.076 6.066 1.00 76.81 221 PRO A N 1
ATOM 1722 C CA . PRO A 1 221 ? -13.938 0.008 5.475 1.00 76.81 221 PRO A CA 1
ATOM 1723 C C . PRO A 1 221 ? -13.140 1.314 5.504 1.00 76.81 221 PRO A C 1
ATOM 1725 O O . PRO A 1 221 ? -12.583 1.679 6.543 1.00 76.81 221 PRO A O 1
ATOM 1728 N N . LYS A 1 222 ? -13.085 2.009 4.365 1.00 74.38 222 LYS A N 1
ATOM 1729 C CA . LYS A 1 222 ? -12.392 3.302 4.221 1.00 74.38 222 LYS A CA 1
ATOM 1730 C C . LYS A 1 222 ? -13.331 4.504 4.356 1.00 74.38 222 LYS A C 1
ATOM 1732 O O . LYS A 1 222 ? -12.874 5.637 4.260 1.00 74.38 222 LYS A O 1
ATOM 1737 N N . ASP A 1 223 ? -14.618 4.251 4.588 1.00 78.62 223 ASP A N 1
ATOM 1738 C CA . ASP A 1 223 ? -15.675 5.269 4.6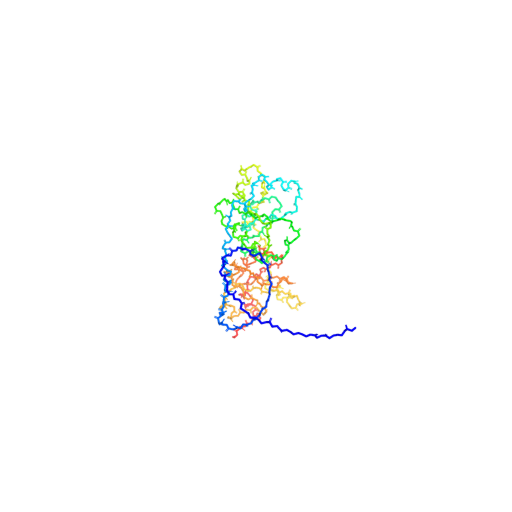18 1.00 78.62 223 ASP A CA 1
ATOM 1739 C C . ASP A 1 223 ? -15.610 6.158 5.869 1.00 78.62 223 ASP A C 1
ATOM 1741 O O . ASP A 1 223 ? -16.103 7.285 5.865 1.00 78.62 223 ASP A O 1
ATOM 1745 N N . TYR A 1 224 ? -14.986 5.658 6.942 1.00 88.00 224 TYR A N 1
ATOM 1746 C CA . TYR A 1 224 ? -14.867 6.342 8.228 1.00 88.00 224 TYR A CA 1
ATOM 1747 C C . TYR A 1 224 ? -13.413 6.389 8.718 1.00 88.00 224 TYR A C 1
ATOM 1749 O O . TYR A 1 224 ? -12.621 5.506 8.371 1.00 88.00 224 TYR A O 1
ATOM 1757 N N . PRO A 1 225 ? -13.054 7.379 9.562 1.00 90.81 225 PRO A N 1
ATOM 1758 C CA . PRO A 1 225 ? -11.748 7.428 10.212 1.00 90.81 225 PRO A CA 1
ATOM 1759 C C . PRO A 1 225 ? -11.462 6.135 10.980 1.00 90.81 225 PRO A C 1
ATOM 1761 O O . PRO A 1 225 ? -12.338 5.615 11.681 1.00 90.81 225 PRO A O 1
ATOM 1764 N N . VAL A 1 226 ? -10.236 5.623 10.859 1.00 94.44 226 VAL A N 1
ATOM 1765 C CA . VAL A 1 226 ? -9.831 4.378 11.515 1.00 94.44 226 VAL A CA 1
ATOM 1766 C C . VAL A 1 226 ? -9.204 4.683 12.868 1.00 94.44 226 VAL A C 1
ATOM 1768 O O . VAL A 1 226 ? -8.224 5.418 12.960 1.00 94.44 226 VAL A O 1
ATOM 1771 N N . VAL A 1 227 ? -9.731 4.073 13.925 1.00 96.06 227 VAL A N 1
ATOM 1772 C CA . VAL A 1 227 ? -9.171 4.152 15.275 1.00 96.06 227 VAL A CA 1
ATOM 1773 C C . VAL A 1 227 ? -8.539 2.810 15.622 1.00 96.06 227 VAL A C 1
ATOM 1775 O O . VAL A 1 227 ? -9.234 1.813 15.814 1.00 96.06 227 VAL A O 1
ATOM 1778 N N . CYS A 1 228 ? -7.211 2.783 15.707 1.00 96.00 228 CYS A N 1
ATOM 1779 C CA . CYS A 1 228 ? -6.450 1.605 16.103 1.00 96.00 228 CYS A CA 1
ATOM 1780 C C . CYS A 1 228 ? -6.450 1.462 17.626 1.00 96.00 228 CYS A C 1
ATOM 1782 O O . CYS A 1 228 ? -6.063 2.377 18.355 1.00 96.00 228 CYS A O 1
ATOM 1784 N N . CYS A 1 229 ? -6.808 0.279 18.106 1.00 96.06 229 CYS A N 1
ATOM 1785 C CA . CYS A 1 229 ? -6.843 -0.083 19.510 1.00 96.06 229 CYS A CA 1
ATOM 1786 C C . CYS A 1 229 ? -5.961 -1.307 19.768 1.00 96.06 229 CYS A C 1
ATOM 1788 O O . CYS A 1 229 ? -5.899 -2.243 18.974 1.00 96.06 229 CYS A O 1
ATOM 1790 N N . CYS A 1 230 ? -5.275 -1.301 20.908 1.00 94.38 230 CYS A N 1
ATOM 1791 C CA . CYS A 1 230 ? -4.690 -2.500 21.491 1.00 94.38 230 CYS A CA 1
ATOM 1792 C C . CYS A 1 230 ? -4.834 -2.449 23.017 1.00 94.38 230 CYS A C 1
ATOM 1794 O O . CYS A 1 230 ? -5.619 -1.660 23.538 1.00 94.38 230 CYS A O 1
ATOM 1796 N N . LYS A 1 231 ? -4.055 -3.237 23.771 1.00 91.25 231 LYS A N 1
ATOM 1797 C CA . LYS A 1 231 ? -4.147 -3.237 25.240 1.00 91.25 231 LYS A CA 1
ATOM 1798 C C . LYS A 1 231 ? -3.776 -1.881 25.854 1.00 91.25 231 LYS A C 1
ATOM 1800 O O . LYS A 1 231 ? -4.522 -1.382 26.683 1.00 91.25 231 LYS A O 1
ATOM 1805 N N . THR A 1 232 ? -2.651 -1.290 25.446 1.00 90.25 232 THR A N 1
ATOM 1806 C CA . THR A 1 232 ? -2.066 -0.092 26.095 1.00 90.25 232 THR A CA 1
ATOM 1807 C C . THR A 1 232 ? -1.730 1.059 25.142 1.00 90.25 232 THR A C 1
ATOM 1809 O O . THR A 1 232 ? -1.241 2.093 25.579 1.00 90.25 232 THR A O 1
ATOM 1812 N N . GLY A 1 233 ? -1.943 0.893 23.835 1.00 85.25 233 GLY A N 1
ATOM 1813 C CA . GLY A 1 233 ? -1.613 1.888 22.804 1.00 85.25 233 GLY A CA 1
ATOM 1814 C C . GLY A 1 233 ? -0.336 1.601 21.996 1.00 85.25 233 GLY A C 1
ATOM 1815 O O . GLY A 1 233 ? -0.184 2.116 20.895 1.00 85.25 233 GLY A O 1
ATOM 1816 N N . LYS A 1 234 ? 0.585 0.751 22.479 1.00 85.44 234 LYS A N 1
ATOM 1817 C CA . LYS A 1 234 ? 1.880 0.515 21.799 1.00 85.44 234 LYS A CA 1
ATOM 1818 C C . LYS A 1 234 ? 1.745 -0.237 20.465 1.00 85.44 234 LYS A C 1
ATOM 1820 O O . LYS A 1 234 ? 2.242 0.223 19.442 1.00 85.44 234 LYS A O 1
ATOM 1825 N N . ARG A 1 235 ? 1.040 -1.377 20.463 1.00 89.06 235 ARG A N 1
ATOM 1826 C CA . ARG A 1 235 ? 0.801 -2.190 19.249 1.00 89.06 235 ARG A CA 1
ATOM 1827 C C . ARG A 1 235 ? -0.063 -1.450 18.225 1.00 89.06 235 ARG A C 1
ATOM 1829 O O . ARG A 1 235 ? 0.129 -1.603 17.025 1.00 89.06 235 ARG A O 1
ATOM 1836 N N . SER A 1 236 ? -0.984 -0.610 18.688 1.00 92.56 236 SER A N 1
ATOM 1837 C CA . SER A 1 236 ? -1.873 0.166 17.822 1.00 92.56 236 SER A CA 1
ATOM 1838 C C . SER A 1 236 ? -1.173 1.327 17.117 1.00 92.56 236 SER A C 1
ATOM 1840 O O . SER A 1 236 ? -1.570 1.657 16.005 1.00 92.56 236 SER A O 1
ATOM 1842 N N . ILE A 1 237 ? -0.084 1.879 17.671 1.00 90.44 237 ILE A N 1
ATOM 1843 C CA . ILE A 1 237 ? 0.797 2.807 16.937 1.00 90.44 237 ILE A CA 1
ATOM 1844 C C . ILE A 1 237 ? 1.468 2.093 15.757 1.00 90.44 237 ILE A C 1
ATOM 1846 O O . ILE A 1 237 ? 1.495 2.632 14.652 1.00 90.44 237 ILE A O 1
ATOM 1850 N N . ALA A 1 238 ? 1.983 0.876 15.966 1.00 87.56 238 ALA A N 1
ATOM 1851 C CA . ALA A 1 238 ? 2.568 0.080 14.886 1.00 87.56 238 ALA A CA 1
ATOM 1852 C C . ALA A 1 238 ? 1.516 -0.257 13.815 1.00 87.56 238 ALA A C 1
ATOM 1854 O O . ALA A 1 238 ? 1.745 -0.009 12.633 1.00 87.56 238 ALA A O 1
ATOM 1855 N N . ALA A 1 239 ? 0.325 -0.699 14.234 1.00 90.31 239 ALA A N 1
ATOM 1856 C CA . ALA A 1 239 ? -0.796 -0.936 13.327 1.00 90.31 239 ALA A CA 1
ATOM 1857 C C . ALA A 1 239 ? -1.170 0.320 12.524 1.00 90.31 239 ALA A C 1
ATOM 1859 O O . ALA A 1 239 ? -1.366 0.245 11.315 1.00 90.31 239 ALA A O 1
ATOM 1860 N N . ALA A 1 240 ? -1.216 1.490 13.168 1.00 91.00 240 ALA A N 1
ATOM 1861 C CA . ALA A 1 240 ? -1.532 2.747 12.500 1.00 91.00 240 ALA A CA 1
ATOM 1862 C C . ALA A 1 240 ? -0.501 3.112 11.421 1.00 91.00 240 ALA A C 1
ATOM 1864 O O . ALA A 1 240 ? -0.881 3.491 10.314 1.00 91.00 240 ALA A O 1
ATOM 1865 N N . LYS A 1 241 ? 0.797 2.922 11.696 1.00 86.69 241 LYS A N 1
ATOM 1866 C CA . LYS A 1 241 ? 1.866 3.117 10.701 1.00 86.69 241 LYS A CA 1
ATOM 1867 C C . LYS A 1 241 ? 1.705 2.181 9.502 1.00 86.69 241 LYS A C 1
ATOM 1869 O O . LYS A 1 241 ? 1.849 2.623 8.363 1.00 86.69 241 LYS A O 1
ATOM 1874 N N . ILE A 1 242 ? 1.365 0.915 9.748 1.00 85.00 242 ILE A N 1
ATOM 1875 C CA . ILE A 1 242 ? 1.099 -0.071 8.693 1.00 85.00 242 ILE A CA 1
ATOM 1876 C C . ILE A 1 242 ? -0.121 0.346 7.857 1.00 85.00 242 ILE A C 1
ATOM 1878 O O . ILE A 1 242 ? -0.078 0.302 6.632 1.00 85.00 242 ILE A O 1
ATOM 1882 N N . LEU A 1 243 ? -1.207 0.810 8.478 1.00 85.62 243 LEU A N 1
ATOM 1883 C CA . LEU A 1 243 ? -2.378 1.286 7.735 1.00 85.62 243 LEU A CA 1
ATOM 1884 C C . LEU A 1 243 ? -2.059 2.513 6.873 1.00 85.62 243 LEU A C 1
ATOM 1886 O O . LEU A 1 243 ? -2.424 2.548 5.698 1.00 85.62 243 LEU A O 1
ATOM 1890 N N . ILE A 1 244 ? -1.330 3.490 7.412 1.00 84.31 244 ILE A N 1
ATOM 1891 C CA . ILE A 1 244 ? -0.895 4.668 6.648 1.00 84.31 244 ILE A CA 1
ATOM 1892 C C . ILE A 1 244 ? -0.015 4.240 5.469 1.00 84.31 244 ILE A C 1
ATOM 1894 O O . ILE A 1 244 ? -0.222 4.687 4.338 1.00 84.31 244 ILE A O 1
ATOM 1898 N N . SER A 1 245 ? 0.911 3.297 5.676 1.00 76.62 245 SER A N 1
ATOM 1899 C CA . SER A 1 245 ? 1.745 2.772 4.589 1.00 76.62 245 SER A CA 1
ATOM 1900 C C . SER A 1 245 ? 0.917 2.057 3.507 1.00 76.62 245 SER A C 1
ATOM 1902 O O . SER A 1 245 ? 1.260 2.147 2.321 1.00 76.62 245 SER A O 1
ATOM 1904 N N . LYS A 1 246 ? -0.213 1.442 3.889 1.00 75.88 246 LYS A N 1
ATOM 1905 C CA . LYS A 1 246 ? -1.212 0.813 3.006 1.00 75.88 246 LYS A CA 1
ATOM 1906 C C . LYS A 1 246 ? -2.248 1.797 2.419 1.00 75.88 246 LYS A C 1
ATOM 1908 O O . LYS A 1 246 ? -3.165 1.354 1.725 1.00 75.88 2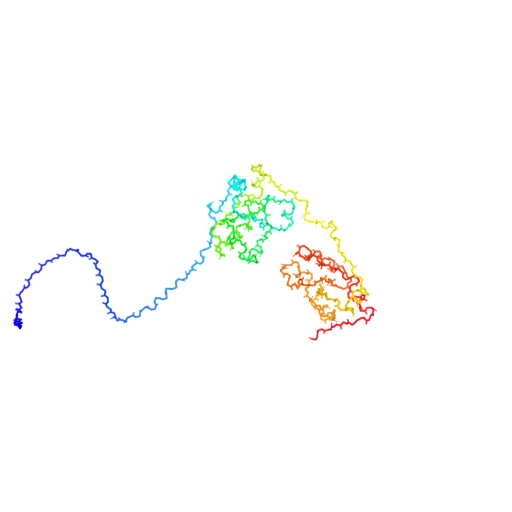46 LYS A O 1
ATOM 1913 N N . GLY A 1 247 ? -2.083 3.108 2.620 1.00 76.75 247 GLY A N 1
ATOM 1914 C CA . GLY A 1 247 ? -2.881 4.157 1.970 1.00 76.75 247 GLY A CA 1
ATOM 1915 C C . GLY A 1 247 ? -4.166 4.540 2.708 1.00 76.75 247 GLY A C 1
ATOM 1916 O O . GLY A 1 247 ? -5.133 4.960 2.072 1.00 76.75 247 GLY A O 1
ATOM 1917 N N . PHE A 1 248 ? -4.215 4.347 4.027 1.00 82.31 248 PHE A N 1
ATOM 1918 C CA . PHE A 1 248 ? -5.250 4.940 4.873 1.00 82.31 248 PHE A CA 1
ATOM 1919 C C . PHE A 1 248 ? -4.802 6.338 5.313 1.00 82.31 248 PHE A C 1
ATOM 1921 O O . PHE A 1 248 ? -3.764 6.484 5.950 1.00 82.31 248 PHE A O 1
ATOM 1928 N N . ASN A 1 249 ? -5.594 7.361 4.992 1.00 79.44 249 ASN A N 1
ATOM 1929 C CA . ASN A 1 249 ? -5.206 8.760 5.218 1.00 79.44 249 ASN A CA 1
ATOM 1930 C C . ASN A 1 249 ? -5.690 9.321 6.564 1.00 79.44 249 ASN A C 1
ATOM 1932 O O . ASN A 1 249 ? -5.222 10.369 6.989 1.00 79.44 249 ASN A O 1
ATOM 1936 N N . ASN A 1 250 ? -6.635 8.645 7.226 1.00 87.00 250 ASN A N 1
ATOM 1937 C CA . ASN A 1 250 ? -7.226 9.093 8.484 1.00 87.00 250 ASN A CA 1
ATOM 1938 C C . ASN A 1 250 ? -7.193 7.952 9.503 1.00 87.00 2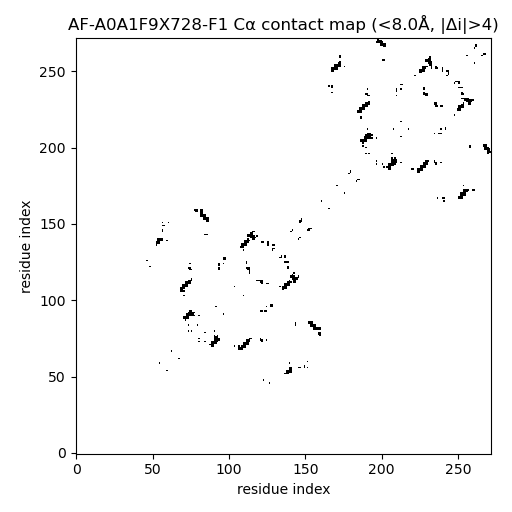50 ASN A C 1
ATOM 1940 O O . ASN A 1 250 ? -8.126 7.150 9.594 1.00 87.00 250 ASN A O 1
ATOM 1944 N N . VAL A 1 251 ? -6.054 7.836 10.188 1.00 91.31 251 VAL A N 1
ATOM 1945 C CA . VAL A 1 251 ? -5.775 6.769 11.149 1.00 91.31 251 VAL A CA 1
ATOM 1946 C C . VAL A 1 251 ? -5.292 7.382 12.452 1.00 91.31 251 VAL A C 1
ATOM 1948 O O . VAL A 1 251 ? -4.351 8.171 12.467 1.00 91.31 251 VAL A O 1
ATOM 1951 N N . THR A 1 252 ? -5.906 6.984 13.557 1.00 93.56 252 THR A N 1
ATOM 1952 C CA . THR A 1 252 ? -5.610 7.519 14.885 1.00 93.56 252 THR A CA 1
ATOM 1953 C C . THR A 1 252 ? -5.357 6.379 15.863 1.00 93.56 252 THR A C 1
ATOM 1955 O O . THR A 1 252 ? -6.026 5.348 15.827 1.00 93.56 252 THR A O 1
ATOM 1958 N N . ASN A 1 253 ? -4.393 6.549 16.762 1.00 96.19 253 ASN A N 1
ATOM 1959 C CA . ASN A 1 253 ? -4.171 5.626 17.868 1.00 96.19 253 ASN A CA 1
ATOM 1960 C C . ASN A 1 253 ? -5.101 5.963 19.041 1.00 96.19 253 ASN A C 1
ATOM 1962 O O . ASN A 1 253 ? -5.150 7.113 19.480 1.00 96.19 253 ASN A O 1
ATOM 1966 N N . LEU A 1 254 ? -5.781 4.962 19.605 1.00 96.12 254 LEU A N 1
ATOM 1967 C CA . LEU A 1 254 ? -6.500 5.119 20.867 1.00 96.12 254 LEU A CA 1
ATOM 1968 C C . LEU A 1 254 ? -5.501 5.121 22.033 1.00 96.12 254 LEU A C 1
ATOM 1970 O O . LEU A 1 254 ? -5.022 4.073 22.477 1.00 96.12 254 LEU A O 1
ATOM 1974 N N . SER A 1 255 ? -5.177 6.312 22.527 1.00 91.38 255 SER A N 1
ATOM 1975 C CA . SER A 1 255 ? -4.196 6.506 23.595 1.00 91.38 255 SER A CA 1
ATOM 1976 C C . SER A 1 255 ? -4.674 5.877 24.904 1.00 91.38 255 SER A C 1
ATOM 1978 O O . SER A 1 255 ? -5.805 6.100 25.335 1.00 91.38 255 SER A O 1
ATOM 1980 N N . GLY A 1 256 ? -3.814 5.065 25.523 1.00 87.88 256 GLY A N 1
ATOM 1981 C CA . GLY A 1 256 ? -4.146 4.249 26.696 1.00 87.88 256 GLY A CA 1
ATOM 1982 C C . GLY A 1 256 ? -4.784 2.893 26.370 1.00 87.88 256 GLY A C 1
ATOM 1983 O O . GLY A 1 256 ? -4.799 2.008 27.228 1.00 87.88 256 GLY A O 1
ATOM 1984 N N . GLY A 1 257 ? -5.240 2.690 25.128 1.00 93.38 257 GLY A 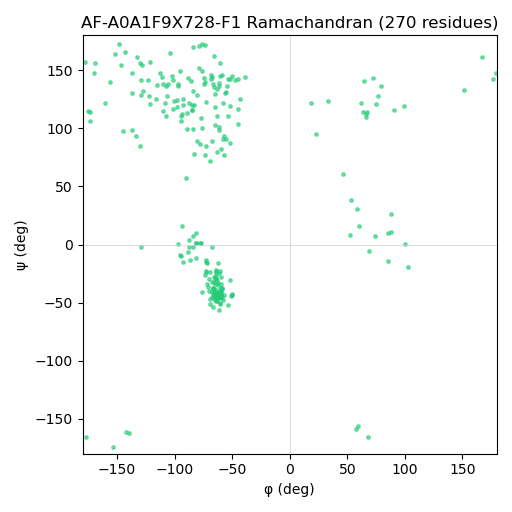N 1
ATOM 1985 C CA . GLY A 1 257 ? -5.830 1.438 24.659 1.00 93.38 257 GLY A CA 1
ATOM 1986 C C . GLY A 1 257 ? -7.048 0.979 25.469 1.00 93.38 257 GLY A C 1
ATOM 1987 O O . GLY A 1 257 ? -7.701 1.754 26.171 1.00 93.38 257 GLY A O 1
ATOM 1988 N N . LEU A 1 258 ? -7.344 -0.317 25.378 1.00 95.25 258 LEU A N 1
ATOM 1989 C CA . LEU A 1 258 ? -8.457 -0.934 26.095 1.00 95.25 258 LEU A CA 1
ATOM 1990 C C . LEU A 1 258 ? -8.258 -0.928 27.620 1.00 95.25 258 LEU A C 1
ATOM 1992 O O . LEU A 1 258 ? -9.235 -0.879 28.358 1.00 95.25 258 LEU A O 1
ATOM 1996 N N . ALA A 1 259 ? -7.018 -0.938 28.117 1.00 93.44 259 ALA A N 1
ATOM 1997 C CA . ALA A 1 259 ? -6.755 -0.931 29.556 1.00 93.44 259 ALA A CA 1
ATOM 1998 C C . ALA A 1 259 ? -7.333 0.317 30.244 1.00 93.44 259 ALA A C 1
ATOM 2000 O O . ALA A 1 259 ? -7.985 0.200 31.280 1.00 93.44 259 ALA A O 1
ATOM 2001 N N . VAL A 1 260 ? -7.148 1.501 29.646 1.00 95.06 260 VAL A N 1
ATOM 2002 C CA . VAL A 1 260 ? -7.727 2.751 30.169 1.00 95.06 260 VAL A CA 1
ATOM 2003 C C . VAL A 1 260 ? -9.243 2.789 29.975 1.00 95.06 260 VAL A C 1
ATOM 2005 O O . VAL A 1 260 ? -9.964 3.260 30.847 1.00 95.06 260 VAL A O 1
ATOM 2008 N N . TRP A 1 261 ? -9.751 2.252 28.865 1.00 95.62 261 TRP A N 1
ATOM 2009 C CA . TRP A 1 261 ? -11.194 2.125 28.639 1.00 95.62 261 TRP A CA 1
ATOM 2010 C C . TRP A 1 261 ? -11.882 1.309 29.743 1.00 95.62 261 TRP A C 1
ATOM 2012 O O . TRP A 1 261 ? -12.876 1.746 30.323 1.00 95.62 261 TRP A O 1
ATOM 2022 N N . VAL A 1 262 ? -11.311 0.154 30.087 1.00 94.38 262 VAL A N 1
ATOM 2023 C CA . VAL A 1 262 ? -11.832 -0.724 31.140 1.00 94.38 262 VAL A CA 1
ATOM 2024 C C . VAL A 1 262 ? -11.653 -0.108 32.528 1.00 94.38 262 VAL A C 1
ATOM 2026 O O . VAL A 1 262 ? -12.576 -0.179 33.336 1.00 94.38 262 VAL A O 1
ATOM 2029 N N . SER A 1 263 ? -10.526 0.555 32.818 1.00 94.88 263 SER A N 1
ATOM 2030 C CA . SER A 1 263 ? -10.323 1.201 34.127 1.00 94.88 263 SER A CA 1
ATOM 2031 C C . SER A 1 263 ? -11.316 2.340 34.388 1.00 94.88 263 SER A C 1
ATOM 2033 O O . SER A 1 263 ? -11.722 2.567 35.526 1.00 94.88 263 SER A O 1
ATOM 2035 N N . LYS A 1 264 ? -11.777 3.005 33.323 1.00 93.62 264 LYS A N 1
ATOM 2036 C CA . LYS A 1 264 ? -12.855 4.005 33.347 1.00 93.62 264 LYS A CA 1
ATOM 2037 C C . LYS A 1 264 ? -14.258 3.389 33.450 1.00 93.62 264 LYS A C 1
ATOM 2039 O O . LYS A 1 264 ? -15.236 4.132 33.474 1.00 93.62 264 LYS A O 1
ATOM 2044 N N . LYS A 1 265 ? -14.365 2.055 33.526 1.00 94.12 265 LYS A N 1
ATOM 2045 C CA . LYS A 1 265 ? -15.619 1.283 33.563 1.00 94.12 265 LYS A CA 1
ATOM 2046 C C . LYS A 1 265 ? -16.510 1.524 32.338 1.00 94.12 265 LYS A C 1
ATOM 2048 O O . LYS A 1 265 ? -17.734 1.476 32.432 1.00 94.12 265 LYS A O 1
ATOM 2053 N N . TYR A 1 266 ? -15.907 1.816 31.185 1.00 93.75 266 TYR A N 1
ATOM 2054 C CA . TYR A 1 266 ? -16.646 1.949 29.932 1.00 93.75 266 TYR A CA 1
ATOM 2055 C C . TYR A 1 266 ? -17.030 0.573 29.372 1.00 93.75 266 TYR A C 1
ATOM 2057 O O . TYR A 1 266 ? -16.308 -0.402 29.591 1.00 93.75 266 TYR A O 1
ATOM 2065 N N . PRO A 1 267 ? -18.163 0.475 28.650 1.00 92.88 267 PRO A N 1
ATOM 2066 C CA . PRO A 1 267 ? -18.703 -0.809 28.226 1.00 92.88 267 PRO A CA 1
ATOM 2067 C C . PRO A 1 267 ? -17.788 -1.495 27.213 1.00 92.88 267 PRO A C 1
ATOM 2069 O O . PRO A 1 267 ? -17.273 -0.860 26.289 1.00 92.88 267 PRO A O 1
ATOM 2072 N N . VAL A 1 268 ? -17.624 -2.802 27.381 1.00 94.44 268 VAL A N 1
ATOM 2073 C CA . VAL A 1 268 ? -16.951 -3.700 26.441 1.00 94.44 268 VAL A CA 1
ATOM 2074 C C . VAL A 1 268 ? -17.929 -4.784 26.008 1.00 94.44 268 VAL A C 1
ATOM 2076 O O . VAL A 1 268 ? -18.898 -5.068 26.708 1.00 94.44 268 VAL A O 1
ATOM 2079 N N . VAL A 1 269 ? -17.674 -5.373 24.849 1.00 94.12 269 VAL A N 1
ATOM 2080 C CA . VAL A 1 269 ? -18.412 -6.516 24.319 1.00 94.12 269 VAL A CA 1
ATOM 2081 C C . VAL A 1 269 ? -17.517 -7.740 24.422 1.00 94.12 269 VAL A C 1
ATOM 2083 O O . VAL A 1 269 ? -16.330 -7.668 24.104 1.00 94.12 269 VAL A O 1
ATOM 2086 N N . THR A 1 270 ? -18.076 -8.859 24.858 1.00 89.69 270 THR A N 1
ATOM 2087 C CA . THR A 1 270 ? -17.467 -10.185 24.739 1.00 89.69 270 THR A CA 1
ATOM 2088 C C . THR A 1 270 ? -18.133 -10.899 23.570 1.00 89.69 270 THR A C 1
ATOM 2090 O O . THR A 1 270 ? -19.324 -10.713 23.321 1.00 89.69 270 THR A O 1
ATOM 2093 N N . LYS A 1 271 ? -17.356 -11.652 22.791 1.00 65.69 271 LYS A N 1
ATOM 2094 C CA . LYS A 1 271 ? -17.940 -12.601 21.840 1.00 65.69 271 LYS A CA 1
ATOM 2095 C C . LYS A 1 271 ? -17.999 -13.937 22.561 1.00 65.69 271 LYS A C 1
ATOM 2097 O O . LYS A 1 271 ? -16.932 -14.471 22.864 1.00 65.69 271 LYS A O 1
ATOM 2102 N N . ASP A 1 272 ? -19.212 -14.393 22.847 1.00 53.00 272 ASP A N 1
ATOM 2103 C CA . ASP A 1 272 ? -19.477 -15.781 23.230 1.00 53.00 272 ASP A CA 1
ATOM 2104 C C . ASP A 1 272 ? -19.154 -16.724 22.057 1.00 53.00 272 ASP A C 1
ATOM 2106 O O . ASP A 1 272 ? -19.381 -16.322 20.886 1.00 53.00 272 ASP A O 1
#